Protein AF-K1P5J4-F1 (afdb_monomer_lite)

Radius of gyration: 28.43 Å; chains: 1; bounding box: 78×28×88 Å

Sequence (222 aa):
MGGIEYAVILPTLWLYMKNDFSARPYFLGFVLSAFSFSALLFSPVIGRCADVFRRPKLLLILCTLWEIAGNAMYFMGISKWFLLGSRLVSGLGAGGEALILAEIGIILDMIALPFLVVCSISLFSKLTRKDSQGLSQGIRRSVVGVSCILAPLWAGSTIDKPYLMFGVMIGLLVMALTMLIISFSKLNTNKDGKDAHQITQATLSSVQHEYDQERQPLLSQN

InterPro domains:
  IPR011701 Major facilitator superfamily [PF07690] (4-96)
  IPR036259 MFS transporter superfamily [G3DSA:1.20.1250.20] (2-197)
  IPR036259 MFS transporter superfamily [SSF103473] (4-97)
  IPR051068 Major Facilitator Superfamily Domain-Containing Protein [PTHR23510] (7-101)

Structure (mmCIF, N/CA/C/O backbone):
data_AF-K1P5J4-F1
#
_entry.id   AF-K1P5J4-F1
#
loop_
_atom_site.group_PDB
_atom_site.id
_atom_site.type_symbol
_atom_site.label_atom_id
_atom_site.label_alt_id
_atom_site.label_comp_id
_atom_site.label_asym_id
_atom_site.label_entity_id
_atom_site.label_seq_id
_atom_site.pdbx_PDB_ins_code
_atom_site.Cartn_x
_atom_site.Cartn_y
_atom_site.Cartn_z
_atom_site.occupancy
_atom_site.B_iso_or_equiv
_atom_site.auth_seq_id
_atom_site.auth_comp_id
_atom_site.auth_asym_id
_atom_site.auth_atom_id
_atom_site.pdbx_PDB_model_num
ATOM 1 N N . MET A 1 1 ? 4.459 3.888 0.553 1.00 58.34 1 MET A N 1
ATOM 2 C CA . MET A 1 1 ? 4.093 4.366 -0.784 1.00 58.34 1 MET A CA 1
ATOM 3 C C . MET A 1 1 ? 2.981 5.356 -0.587 1.00 58.34 1 MET A C 1
ATOM 5 O O . MET A 1 1 ? 1.802 5.001 -0.645 1.00 58.34 1 MET A O 1
ATOM 9 N N . GLY A 1 2 ? 3.362 6.601 -0.326 1.00 65.50 2 GLY A N 1
ATOM 10 C CA . GLY A 1 2 ? 2.452 7.724 -0.477 1.00 65.50 2 GLY A CA 1
ATOM 11 C C . GLY A 1 2 ? 1.867 7.785 -1.895 1.00 65.50 2 GLY A C 1
ATOM 12 O O . GLY A 1 2 ? 2.436 7.260 -2.856 1.00 65.50 2 GLY A O 1
ATOM 13 N N . GLY A 1 3 ? 0.720 8.454 -2.048 1.00 68.56 3 GLY A N 1
ATOM 14 C CA . GLY A 1 3 ? 0.046 8.581 -3.349 1.00 68.56 3 GLY A CA 1
ATOM 15 C C . GLY A 1 3 ? 0.919 9.225 -4.436 1.00 68.56 3 GLY A C 1
ATOM 16 O O . GLY A 1 3 ? 0.798 8.875 -5.607 1.00 68.56 3 GLY A O 1
ATOM 17 N N . ILE A 1 4 ? 1.845 10.106 -4.040 1.00 74.12 4 ILE A N 1
ATOM 18 C CA . ILE A 1 4 ? 2.799 10.773 -4.939 1.00 74.12 4 ILE A CA 1
ATOM 19 C C . ILE A 1 4 ? 3.789 9.761 -5.527 1.00 74.12 4 ILE A C 1
ATOM 21 O O . ILE A 1 4 ? 3.993 9.724 -6.738 1.00 74.12 4 ILE A O 1
ATOM 25 N N . GLU A 1 5 ? 4.369 8.906 -4.685 1.00 78.00 5 GLU A N 1
ATOM 26 C CA . GLU A 1 5 ? 5.300 7.867 -5.124 1.00 78.00 5 GLU A CA 1
ATOM 27 C C . GLU A 1 5 ? 4.627 6.908 -6.102 1.00 78.00 5 GLU A C 1
ATOM 29 O O . GLU A 1 5 ? 5.166 6.627 -7.170 1.00 78.00 5 GLU A O 1
ATOM 34 N N . TYR A 1 6 ? 3.413 6.460 -5.775 1.00 79.50 6 TYR A N 1
ATOM 35 C CA . TYR A 1 6 ? 2.649 5.557 -6.629 1.00 79.50 6 TYR A CA 1
ATOM 36 C C . TYR A 1 6 ? 2.388 6.168 -8.012 1.00 79.50 6 TYR A C 1
ATOM 38 O O . TYR A 1 6 ? 2.609 5.505 -9.023 1.00 79.50 6 TYR A O 1
ATOM 46 N N . ALA A 1 7 ? 2.001 7.447 -8.065 1.00 80.56 7 ALA A N 1
ATOM 47 C CA . ALA A 1 7 ? 1.728 8.160 -9.312 1.00 80.56 7 ALA A CA 1
ATOM 48 C C . ALA A 1 7 ? 2.962 8.292 -10.222 1.00 80.56 7 ALA A C 1
ATOM 50 O O . ALA A 1 7 ? 2.824 8.251 -11.442 1.00 80.56 7 ALA A O 1
ATOM 51 N N . VAL A 1 8 ? 4.162 8.420 -9.649 1.00 84.50 8 VAL A N 1
ATOM 52 C CA . VAL A 1 8 ? 5.414 8.536 -10.416 1.00 84.50 8 VAL A CA 1
ATOM 53 C C . VAL A 1 8 ? 5.969 7.161 -10.798 1.00 84.50 8 VAL A C 1
ATOM 55 O O . VAL A 1 8 ? 6.454 6.953 -11.912 1.00 84.50 8 VAL A O 1
ATOM 58 N N . ILE A 1 9 ? 5.895 6.193 -9.888 1.00 86.44 9 ILE A N 1
ATOM 59 C CA . ILE A 1 9 ? 6.533 4.883 -10.042 1.00 86.44 9 ILE A CA 1
ATOM 60 C C . ILE A 1 9 ? 5.783 3.999 -11.026 1.00 86.44 9 ILE A C 1
ATOM 62 O O . ILE A 1 9 ? 6.423 3.319 -11.815 1.00 86.44 9 ILE A O 1
ATOM 66 N N . LEU A 1 10 ? 4.453 3.998 -11.021 1.00 84.44 10 LEU A N 1
ATOM 67 C CA . LEU A 1 10 ? 3.675 3.145 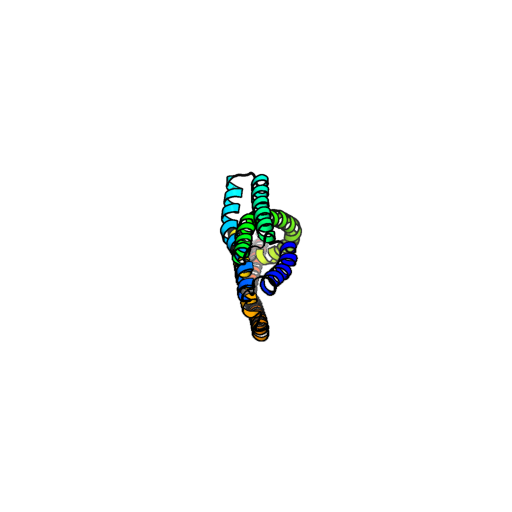-11.923 1.00 84.44 10 LEU A CA 1
ATOM 68 C C . LEU A 1 10 ? 3.981 3.367 -13.411 1.00 84.44 10 LEU A C 1
ATOM 70 O O . LEU A 1 10 ? 4.330 2.394 -14.085 1.00 84.44 10 LEU A O 1
ATOM 74 N N . PRO A 1 11 ? 3.893 4.604 -13.941 1.00 86.81 11 PRO A N 1
ATOM 75 C CA . PRO A 1 11 ? 4.183 4.844 -15.350 1.00 86.81 11 PRO A CA 1
ATOM 76 C C . PRO A 1 11 ? 5.663 4.611 -15.675 1.00 86.81 11 PRO A C 1
ATOM 78 O O . PRO A 1 11 ? 5.973 4.033 -16.716 1.00 86.81 11 PRO A O 1
ATOM 81 N N . THR A 1 12 ? 6.583 4.999 -14.784 1.00 87.12 12 THR A N 1
ATOM 82 C CA . THR A 1 12 ? 8.029 4.832 -15.018 1.00 87.12 12 THR A CA 1
ATOM 83 C C . THR A 1 12 ? 8.466 3.369 -14.961 1.00 87.12 12 THR A C 1
ATOM 85 O O . THR A 1 12 ? 9.243 2.930 -15.804 1.00 87.12 12 THR A O 1
ATOM 88 N N . LEU A 1 13 ? 7.923 2.579 -14.035 1.00 85.25 13 LEU A N 1
ATOM 89 C CA . LEU A 1 13 ? 8.210 1.152 -13.923 1.00 85.25 13 LEU A CA 1
ATOM 90 C C . LEU A 1 13 ? 7.680 0.385 -15.137 1.00 85.25 13 LEU A C 1
ATOM 92 O O . LEU A 1 13 ? 8.373 -0.483 -15.665 1.00 85.25 13 LEU A O 1
ATOM 96 N N . TRP A 1 14 ? 6.480 0.729 -15.612 1.00 84.31 14 TRP A N 1
ATOM 97 C CA . TRP A 1 14 ? 5.939 0.165 -16.846 1.00 84.31 14 TRP A CA 1
ATOM 98 C C . TRP A 1 14 ? 6.835 0.465 -18.056 1.00 84.31 14 TRP A C 1
ATOM 100 O O . TRP A 1 14 ? 7.109 -0.434 -18.852 1.00 84.31 14 TRP A O 1
ATOM 110 N N . LEU A 1 15 ? 7.344 1.699 -18.165 1.00 83.06 15 LEU A N 1
ATOM 111 C CA . LEU A 1 15 ? 8.275 2.102 -19.224 1.00 83.06 15 LEU A CA 1
ATOM 112 C C . LEU A 1 15 ? 9.587 1.307 -19.174 1.00 83.06 15 LEU A C 1
ATOM 114 O O . LEU A 1 15 ? 9.953 0.721 -20.191 1.00 83.06 15 LEU A O 1
ATOM 118 N N . TYR A 1 16 ? 10.234 1.199 -18.008 1.00 81.62 16 TYR A N 1
ATOM 119 C CA . TYR A 1 16 ? 11.453 0.390 -17.847 1.00 81.62 16 TYR A CA 1
ATOM 120 C C . TYR A 1 16 ? 11.230 -1.074 -18.239 1.00 81.62 16 TYR A C 1
ATOM 122 O O . TYR A 1 16 ? 12.051 -1.703 -18.908 1.00 81.62 16 TYR A O 1
ATOM 130 N N . MET A 1 17 ? 10.092 -1.645 -17.848 1.00 78.00 17 MET A N 1
ATOM 131 C CA . MET A 1 17 ? 9.783 -3.038 -18.158 1.00 78.00 17 MET A CA 1
ATOM 132 C C . MET A 1 17 ? 9.546 -3.285 -19.648 1.00 78.00 17 MET A C 1
ATOM 134 O O . MET A 1 17 ? 9.948 -4.339 -20.151 1.00 78.00 17 MET A O 1
ATOM 138 N N . LYS A 1 18 ? 8.902 -2.335 -20.335 1.00 77.44 18 LYS A N 1
ATOM 139 C CA . LYS A 1 18 ? 8.549 -2.450 -21.751 1.00 77.44 18 LYS A CA 1
ATOM 140 C C . LYS A 1 18 ? 9.718 -2.125 -22.680 1.00 77.44 18 LYS A C 1
ATOM 142 O O . LYS A 1 18 ? 9.885 -2.822 -23.675 1.00 77.44 18 LYS A O 1
ATOM 147 N N . ASN A 1 19 ? 10.507 -1.103 -22.357 1.00 74.50 19 ASN A N 1
ATOM 148 C CA . ASN A 1 19 ? 11.541 -0.578 -23.249 1.00 74.50 19 ASN A CA 1
ATOM 149 C C . ASN A 1 19 ? 12.917 -1.204 -22.995 1.00 74.50 19 ASN A C 1
ATOM 151 O O . ASN A 1 19 ? 13.595 -1.565 -23.950 1.00 74.50 19 ASN A O 1
ATOM 155 N N . ASP A 1 20 ? 13.310 -1.381 -21.730 1.00 67.75 20 ASP A N 1
ATOM 156 C CA . ASP A 1 20 ? 14.698 -1.727 -21.389 1.00 67.75 20 ASP A CA 1
ATOM 157 C C . ASP A 1 20 ? 14.890 -3.212 -21.053 1.00 67.75 20 ASP A C 1
ATOM 159 O O . ASP A 1 20 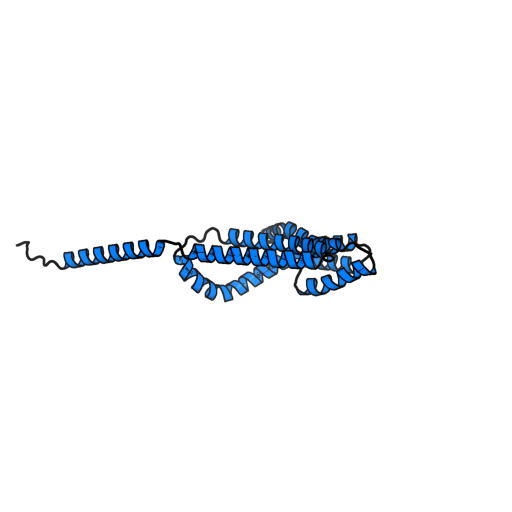? 15.941 -3.789 -21.326 1.00 67.75 20 ASP A O 1
ATOM 163 N N . PHE A 1 21 ? 13.874 -3.867 -20.478 1.00 72.25 21 PHE A N 1
ATOM 164 C CA . PHE A 1 21 ? 14.036 -5.215 -19.911 1.00 72.25 21 PHE A CA 1
ATOM 165 C C . PHE A 1 21 ? 13.205 -6.322 -20.569 1.00 72.25 21 PHE A C 1
ATOM 167 O O . PHE A 1 21 ? 13.367 -7.483 -20.178 1.00 72.25 21 PHE A O 1
ATOM 174 N N . SER A 1 22 ? 12.324 -6.000 -21.532 1.00 70.12 22 SER A N 1
ATOM 175 C CA . SER A 1 22 ? 11.389 -6.953 -22.173 1.00 70.12 22 SER A CA 1
ATOM 176 C C . SER A 1 22 ? 10.724 -7.898 -21.156 1.00 70.12 22 SER A C 1
ATOM 178 O O . SER A 1 22 ? 10.631 -9.115 -21.344 1.00 70.12 22 SER A O 1
ATOM 180 N N . ALA A 1 23 ? 10.357 -7.354 -19.995 1.00 72.00 23 ALA A N 1
ATOM 181 C CA . ALA A 1 23 ? 9.944 -8.153 -18.854 1.00 72.00 23 ALA A CA 1
ATOM 182 C C . ALA A 1 23 ? 8.474 -8.567 -18.986 1.00 72.00 23 ALA A C 1
ATOM 184 O O . ALA A 1 23 ? 7.627 -7.791 -19.422 1.00 72.00 23 ALA A O 1
ATOM 185 N N . ARG A 1 24 ? 8.161 -9.803 -18.573 1.00 78.31 24 ARG A N 1
ATOM 186 C CA . ARG A 1 24 ? 6.787 -10.318 -18.605 1.00 78.31 24 ARG A CA 1
ATOM 187 C C . ARG A 1 24 ? 5.883 -9.462 -17.693 1.00 78.31 24 ARG A C 1
ATOM 189 O O . ARG A 1 24 ? 6.304 -9.137 -16.582 1.00 78.31 24 ARG A O 1
ATOM 196 N N . PRO A 1 25 ? 4.655 -9.124 -18.111 1.00 77.69 25 PRO A N 1
ATOM 197 C CA . PRO A 1 25 ? 3.819 -8.112 -17.451 1.00 77.69 25 PRO A CA 1
ATOM 198 C C . PRO A 1 25 ? 3.437 -8.445 -16.003 1.00 77.69 25 PRO A C 1
ATOM 200 O O . PRO A 1 25 ? 3.367 -7.544 -15.169 1.00 77.69 25 PRO A O 1
ATOM 203 N N . TYR A 1 26 ? 3.344 -9.729 -15.639 1.00 81.94 26 TYR A N 1
ATOM 204 C CA . TYR A 1 26 ? 3.143 -10.141 -14.243 1.00 81.94 26 TYR A CA 1
ATOM 205 C C . TYR A 1 26 ? 4.260 -9.661 -13.296 1.00 81.94 26 TYR A C 1
ATOM 207 O O . TYR A 1 26 ? 4.045 -9.530 -12.090 1.00 81.94 26 TYR A O 1
ATOM 215 N N . PHE A 1 27 ? 5.463 -9.388 -13.816 1.00 85.88 27 PHE A N 1
ATOM 216 C CA . PHE A 1 27 ? 6.591 -8.924 -13.013 1.00 85.88 27 PHE A CA 1
ATOM 217 C C . PHE A 1 27 ? 6.360 -7.502 -12.478 1.00 85.88 27 PHE A C 1
ATOM 219 O O . PHE A 1 27 ? 6.889 -7.165 -11.425 1.00 85.88 27 PHE A O 1
ATOM 226 N N . LEU A 1 28 ? 5.494 -6.701 -13.114 1.00 86.69 28 LEU A N 1
ATOM 227 C CA . LEU A 1 28 ? 5.107 -5.383 -12.609 1.00 86.69 28 LEU A CA 1
ATOM 228 C C . LEU A 1 28 ? 4.343 -5.534 -11.297 1.00 86.69 28 LEU A C 1
ATOM 230 O O . LEU A 1 28 ? 4.676 -4.898 -10.298 1.00 86.69 28 LEU A O 1
ATOM 234 N N . GLY A 1 29 ? 3.355 -6.431 -11.294 1.00 86.50 29 GLY A N 1
ATOM 235 C CA . GLY A 1 29 ? 2.583 -6.753 -10.100 1.00 86.50 29 GLY A CA 1
ATOM 236 C C . GLY A 1 29 ? 3.472 -7.286 -8.984 1.00 86.50 29 GLY A C 1
ATOM 237 O O . GLY A 1 29 ? 3.318 -6.894 -7.830 1.00 86.50 29 GLY A O 1
ATOM 238 N N . PHE A 1 30 ? 4.463 -8.106 -9.334 1.00 88.38 30 PHE A N 1
ATOM 239 C CA . PHE A 1 30 ? 5.447 -8.626 -8.389 1.00 88.38 30 PHE A CA 1
ATOM 240 C C . PHE A 1 30 ? 6.305 -7.519 -7.751 1.00 88.38 30 PHE A C 1
ATOM 242 O O . PHE A 1 30 ? 6.447 -7.482 -6.530 1.00 88.38 30 PHE A O 1
ATOM 249 N N . VAL A 1 31 ? 6.817 -6.575 -8.547 1.00 89.00 31 VAL A N 1
ATOM 250 C CA . VAL A 1 31 ? 7.630 -5.445 -8.065 1.00 89.00 31 VAL A CA 1
ATOM 251 C C . VAL A 1 31 ? 6.816 -4.499 -7.176 1.00 89.00 31 VAL A C 1
ATOM 253 O O . VAL A 1 31 ? 7.294 -4.096 -6.116 1.00 89.00 31 VAL A O 1
ATOM 256 N N . LEU A 1 32 ? 5.573 -4.183 -7.550 1.00 88.81 32 LEU A N 1
ATOM 257 C CA . LEU A 1 32 ? 4.689 -3.351 -6.725 1.00 88.81 32 LEU A CA 1
ATOM 258 C C . LEU A 1 32 ? 4.316 -4.041 -5.403 1.00 88.81 32 LEU A C 1
ATOM 260 O O . LEU A 1 32 ? 4.334 -3.408 -4.349 1.00 88.81 32 LEU A O 1
ATOM 264 N N . SER A 1 33 ? 4.041 -5.347 -5.446 1.00 90.38 33 SER A N 1
ATOM 265 C CA . SER A 1 33 ? 3.694 -6.132 -4.254 1.00 90.38 33 SER A CA 1
ATOM 266 C C . SER A 1 33 ? 4.872 -6.280 -3.292 1.00 90.38 33 SER A C 1
ATOM 268 O O . SER A 1 33 ? 4.665 -6.340 -2.082 1.00 90.38 33 SER A O 1
ATOM 270 N N . ALA A 1 34 ? 6.108 -6.304 -3.804 1.00 90.62 34 ALA A N 1
ATOM 271 C CA . ALA A 1 34 ? 7.318 -6.418 -2.993 1.00 90.62 34 ALA A CA 1
ATOM 272 C C . ALA A 1 34 ? 7.461 -5.270 -1.983 1.00 90.62 34 ALA A C 1
ATOM 274 O O . ALA A 1 34 ? 7.834 -5.520 -0.839 1.00 90.62 34 ALA A O 1
ATOM 275 N N . PHE A 1 35 ? 7.096 -4.040 -2.370 1.00 88.56 35 PHE A N 1
ATOM 276 C CA . PHE A 1 35 ? 7.071 -2.901 -1.449 1.00 88.56 35 PHE A CA 1
ATOM 277 C C . PHE A 1 35 ? 6.091 -3.135 -0.290 1.00 88.56 35 PHE A C 1
ATOM 279 O O . PHE A 1 35 ? 6.437 -2.962 0.875 1.00 88.56 35 PHE A O 1
ATOM 286 N N . SER A 1 36 ? 4.855 -3.537 -0.599 1.00 87.12 36 SER A N 1
ATOM 287 C CA . SER A 1 36 ? 3.827 -3.765 0.421 1.00 87.12 36 SER A CA 1
ATOM 288 C C . SER A 1 36 ? 4.145 -4.971 1.298 1.00 87.12 36 SER A C 1
ATOM 290 O O . SER A 1 36 ? 3.835 -4.963 2.485 1.00 87.12 36 SER A O 1
ATOM 292 N N . PHE A 1 37 ? 4.794 -5.989 0.734 1.00 89.62 37 PHE A N 1
ATOM 293 C CA . PHE A 1 37 ? 5.247 -7.166 1.461 1.00 89.62 37 PHE A CA 1
ATOM 294 C C . PHE A 1 37 ? 6.319 -6.821 2.498 1.00 89.62 37 PHE A C 1
ATOM 296 O O . PHE A 1 37 ? 6.168 -7.183 3.666 1.00 89.62 37 PHE A O 1
ATOM 303 N N . SER A 1 38 ? 7.368 -6.082 2.115 1.00 89.25 38 SER A N 1
ATOM 304 C CA . SER A 1 38 ? 8.373 -5.632 3.083 1.00 89.25 38 SER A CA 1
ATOM 305 C C . SER A 1 38 ? 7.759 -4.663 4.096 1.00 89.25 38 SER A C 1
ATOM 307 O O . SER A 1 38 ? 7.933 -4.862 5.296 1.00 89.25 38 SER A O 1
ATOM 309 N N . ALA A 1 39 ? 6.934 -3.708 3.661 1.00 84.94 39 ALA A N 1
ATOM 310 C CA . ALA A 1 39 ? 6.235 -2.805 4.572 1.00 84.94 39 ALA A CA 1
ATOM 311 C C . ALA A 1 39 ? 5.383 -3.561 5.605 1.00 84.94 39 ALA A C 1
ATOM 313 O O . ALA A 1 39 ? 5.433 -3.239 6.790 1.00 84.94 39 ALA A O 1
ATOM 314 N N . LEU A 1 40 ? 4.640 -4.596 5.202 1.00 85.25 40 LEU A N 1
ATOM 315 C CA . LEU A 1 40 ? 3.815 -5.397 6.108 1.00 85.25 40 LEU A CA 1
ATOM 316 C C . LEU A 1 40 ? 4.653 -6.132 7.163 1.00 85.25 40 LEU A C 1
ATOM 318 O O . LEU A 1 40 ? 4.267 -6.159 8.331 1.00 85.25 40 LEU A O 1
ATOM 322 N N . LEU A 1 41 ? 5.789 -6.711 6.767 1.00 86.31 41 LEU A N 1
ATOM 323 C CA . LEU A 1 41 ? 6.672 -7.442 7.679 1.00 86.31 41 LEU A CA 1
ATOM 324 C C . LEU A 1 41 ? 7.429 -6.519 8.637 1.00 86.31 41 LEU A C 1
ATOM 326 O O . LEU A 1 41 ? 7.583 -6.848 9.813 1.00 86.31 41 LEU A O 1
ATOM 330 N N . PHE A 1 42 ? 7.891 -5.366 8.153 1.00 83.75 42 PHE A N 1
ATOM 331 C CA . PHE A 1 42 ? 8.745 -4.466 8.927 1.00 83.75 42 PHE A CA 1
ATOM 332 C C . PHE A 1 42 ? 7.967 -3.415 9.726 1.00 83.75 42 PHE A C 1
ATOM 334 O O . PHE A 1 42 ? 8.481 -2.931 10.734 1.00 83.75 42 PHE A O 1
ATOM 341 N N . SER A 1 43 ? 6.709 -3.122 9.378 1.00 80.25 43 SER A N 1
ATOM 342 C CA . SER A 1 43 ? 5.876 -2.167 10.131 1.00 80.25 43 SER A CA 1
ATOM 343 C C . SER A 1 43 ? 5.707 -2.530 11.618 1.00 80.25 43 SER A C 1
ATOM 345 O O . SER A 1 43 ? 5.905 -1.649 12.455 1.00 80.25 43 SER A O 1
ATOM 347 N N . PRO A 1 44 ? 5.400 -3.787 12.011 1.00 80.12 44 PRO A N 1
ATOM 348 C CA . PRO A 1 44 ? 5.291 -4.154 13.427 1.00 80.12 44 PRO A CA 1
ATOM 349 C C . PRO A 1 44 ? 6.631 -4.078 14.164 1.00 80.12 44 PRO A C 1
ATOM 351 O O . PRO A 1 44 ? 6.670 -3.733 15.344 1.00 80.12 44 PRO A O 1
ATOM 354 N N . VAL A 1 45 ? 7.730 -4.400 13.474 1.00 82.69 45 VAL A N 1
ATOM 355 C CA . VAL A 1 45 ? 9.087 -4.358 14.038 1.00 82.69 45 VAL A CA 1
ATOM 356 C C . VAL A 1 45 ? 9.476 -2.914 14.341 1.00 82.69 45 VAL A C 1
ATOM 358 O O . VAL A 1 45 ? 9.874 -2.616 15.464 1.00 82.69 45 VAL A O 1
ATOM 361 N N . ILE A 1 46 ? 9.273 -2.008 13.382 1.00 80.44 46 ILE A N 1
ATOM 362 C CA . ILE A 1 46 ? 9.537 -0.574 13.547 1.00 80.44 46 ILE A CA 1
ATOM 363 C C . ILE A 1 46 ? 8.619 0.031 14.614 1.00 80.44 46 ILE A C 1
ATOM 365 O O . ILE A 1 46 ? 9.087 0.834 15.415 1.00 80.44 46 ILE A O 1
ATOM 369 N N . GLY A 1 47 ? 7.357 -0.405 14.693 1.00 74.62 47 GLY A N 1
ATOM 370 C CA . GLY A 1 47 ? 6.433 -0.011 15.760 1.00 74.62 47 GLY A CA 1
ATOM 371 C C . GLY A 1 4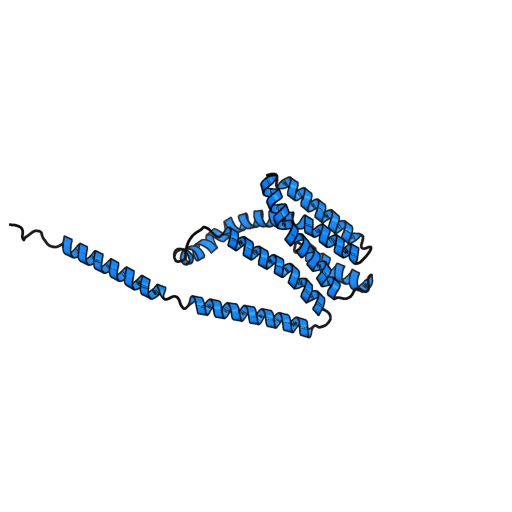7 ? 6.938 -0.396 17.154 1.00 74.62 47 GLY A C 1
ATOM 372 O O . GLY A 1 47 ? 7.045 0.460 18.026 1.00 74.62 47 GLY A O 1
ATOM 373 N N . ARG A 1 48 ? 7.362 -1.653 17.355 1.00 74.88 48 ARG A N 1
ATOM 374 C CA . ARG A 1 48 ? 7.965 -2.070 18.636 1.00 74.88 48 ARG A CA 1
ATOM 375 C C . ARG A 1 48 ? 9.262 -1.325 18.936 1.00 74.88 48 ARG A C 1
ATOM 377 O O . ARG A 1 48 ? 9.506 -0.962 20.082 1.00 74.88 48 ARG A O 1
ATOM 384 N N . CYS A 1 49 ? 10.097 -1.086 17.925 1.00 75.75 49 CYS A N 1
ATOM 385 C CA . CYS A 1 49 ? 11.286 -0.258 18.092 1.00 75.75 49 CYS A CA 1
ATOM 386 C C . CYS A 1 49 ? 10.906 1.170 18.520 1.00 75.75 49 CYS A C 1
ATOM 388 O O . CYS A 1 49 ? 11.546 1.714 19.416 1.00 75.75 49 CYS A O 1
ATOM 390 N N . ALA A 1 50 ? 9.846 1.763 17.966 1.00 73.06 50 ALA A N 1
ATOM 391 C CA . ALA A 1 50 ? 9.360 3.082 18.374 1.00 73.06 50 ALA A CA 1
ATOM 392 C C . ALA A 1 50 ? 8.974 3.145 19.853 1.00 73.06 50 ALA A C 1
ATOM 394 O O . ALA A 1 50 ? 9.408 4.068 20.552 1.00 73.06 50 ALA A O 1
ATOM 395 N N . ASP A 1 51 ? 8.273 2.126 20.342 1.00 75.06 51 ASP A N 1
ATOM 396 C CA . ASP A 1 51 ? 7.863 2.041 21.744 1.00 75.06 51 ASP A CA 1
ATOM 397 C C . ASP A 1 51 ? 9.058 1.864 22.696 1.00 75.06 51 ASP A C 1
ATOM 399 O O . ASP A 1 51 ? 9.100 2.472 23.769 1.00 75.06 51 ASP A O 1
ATOM 403 N N . VAL A 1 52 ? 10.065 1.077 22.295 1.00 77.69 52 VAL A N 1
ATOM 404 C CA . VAL A 1 52 ? 11.267 0.808 23.106 1.00 77.69 52 VAL A CA 1
ATOM 405 C C . VAL A 1 52 ? 12.219 2.004 23.130 1.00 77.69 52 VAL A C 1
ATOM 407 O O . VAL A 1 52 ? 12.712 2.382 24.192 1.00 77.69 52 VAL A O 1
ATOM 410 N N . PHE A 1 53 ? 12.487 2.625 21.978 1.00 75.31 53 PHE A N 1
ATOM 411 C CA . PHE A 1 53 ? 13.481 3.696 21.881 1.00 75.31 53 PHE A CA 1
ATOM 412 C C . PHE A 1 53 ? 12.970 5.048 22.400 1.00 75.31 53 PHE A C 1
ATOM 414 O O . PHE A 1 53 ? 13.793 5.929 22.653 1.00 75.31 53 PHE A O 1
ATOM 421 N N . ARG A 1 54 ? 11.646 5.250 22.550 1.00 71.12 54 ARG A N 1
ATOM 422 C CA . ARG A 1 54 ? 11.003 6.508 23.013 1.00 71.12 54 ARG A CA 1
ATOM 423 C C . ARG A 1 54 ? 11.511 7.790 22.317 1.00 71.12 54 ARG A C 1
ATOM 425 O O . ARG A 1 54 ? 11.347 8.896 22.827 1.00 71.12 54 ARG A O 1
ATOM 432 N N . ARG A 1 55 ? 12.133 7.666 21.139 1.00 77.00 55 ARG A N 1
ATOM 433 C CA . ARG A 1 55 ? 12.675 8.765 20.322 1.00 77.00 55 ARG A CA 1
ATOM 434 C C . ARG A 1 55 ? 12.132 8.664 18.892 1.00 77.00 55 ARG A C 1
ATOM 436 O O . ARG A 1 55 ? 12.891 8.340 17.976 1.00 77.00 55 ARG A O 1
ATOM 443 N N . PRO A 1 56 ? 10.836 8.961 18.674 1.00 74.94 56 PRO A N 1
ATOM 444 C CA . PRO A 1 56 ? 10.177 8.762 17.380 1.00 74.94 56 PRO A CA 1
ATOM 445 C C . PRO A 1 56 ? 10.844 9.561 16.253 1.00 74.94 56 PRO A C 1
ATOM 447 O O . PRO A 1 56 ? 10.968 9.068 15.138 1.00 74.94 56 PRO A O 1
ATOM 450 N N . LYS A 1 57 ? 11.381 10.752 16.555 1.00 78.56 57 LYS A N 1
ATOM 451 C CA . LYS A 1 57 ? 12.080 11.607 15.580 1.00 78.56 57 LYS A CA 1
ATOM 452 C C . LYS A 1 57 ? 13.293 10.926 14.934 1.00 78.56 57 LYS A C 1
ATOM 454 O O . LYS A 1 57 ? 13.476 11.038 13.729 1.00 78.56 57 LYS A O 1
ATOM 459 N N . LEU A 1 58 ? 14.114 10.221 15.717 1.00 80.81 58 LEU A N 1
ATOM 460 C CA . LEU A 1 58 ? 15.304 9.542 15.191 1.00 80.81 58 LEU A CA 1
ATOM 461 C C . LEU A 1 58 ? 14.907 8.348 14.315 1.00 80.81 58 LEU A C 1
ATOM 463 O O . LEU A 1 58 ? 15.482 8.144 13.252 1.00 80.81 58 LEU A O 1
ATOM 467 N N . LEU A 1 59 ? 13.893 7.592 14.738 1.00 81.69 59 LEU A N 1
ATOM 468 C CA . LEU A 1 59 ? 13.382 6.461 13.967 1.00 81.69 59 LEU A CA 1
ATOM 469 C C . LEU A 1 59 ? 12.761 6.898 12.643 1.00 81.69 59 LEU A C 1
ATOM 471 O O . LEU A 1 59 ? 12.993 6.235 11.637 1.00 81.69 59 LEU A O 1
ATOM 475 N N . LEU A 1 60 ? 12.047 8.027 12.620 1.00 82.38 60 LEU A N 1
ATOM 476 C CA . LEU A 1 60 ? 11.546 8.620 11.380 1.00 82.38 60 LEU A CA 1
ATOM 477 C C . LEU A 1 60 ? 12.691 8.970 10.428 1.00 82.38 60 LEU A C 1
ATOM 479 O O . LEU A 1 60 ? 12.654 8.559 9.275 1.00 82.38 60 LEU A O 1
ATOM 483 N N . ILE A 1 61 ? 13.737 9.643 10.920 1.00 85.69 61 ILE A N 1
ATOM 484 C CA . ILE A 1 61 ? 14.913 9.982 10.104 1.00 85.69 61 ILE A CA 1
ATOM 485 C C . ILE A 1 61 ? 15.569 8.715 9.535 1.00 85.69 61 ILE A C 1
ATOM 487 O O . ILE A 1 61 ? 15.864 8.666 8.344 1.00 85.69 61 ILE A O 1
ATOM 491 N N . LEU A 1 62 ? 15.759 7.671 10.349 1.00 86.56 62 LEU A N 1
ATOM 492 C CA . LEU A 1 62 ? 16.338 6.401 9.893 1.00 86.56 62 LEU A CA 1
ATOM 493 C C . LEU A 1 62 ? 15.466 5.699 8.840 1.00 86.56 62 LEU A C 1
ATOM 495 O O . LEU A 1 62 ? 15.994 5.178 7.859 1.00 86.56 62 LEU A O 1
ATOM 499 N N . CYS A 1 63 ? 14.143 5.717 9.010 1.00 86.31 63 CYS A N 1
ATOM 500 C CA . CYS A 1 63 ? 13.202 5.152 8.044 1.00 86.31 63 CYS A CA 1
ATOM 501 C C . CYS A 1 63 ? 13.246 5.905 6.706 1.00 86.3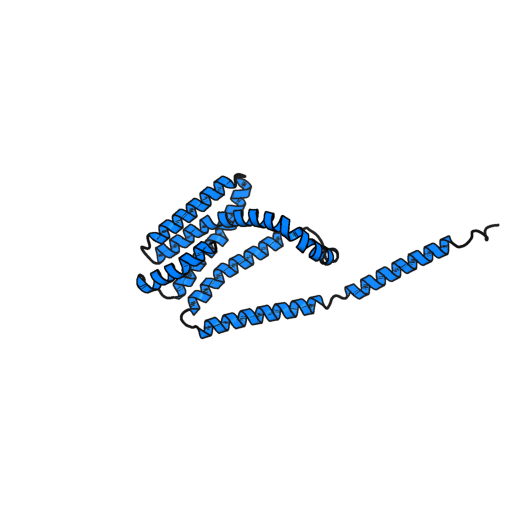1 63 CYS A C 1
ATOM 503 O O . CYS A 1 63 ? 13.373 5.283 5.653 1.00 86.31 63 CYS A O 1
ATOM 505 N N . THR A 1 64 ? 13.227 7.239 6.747 1.00 86.38 64 THR A N 1
ATOM 506 C CA . THR A 1 64 ? 13.315 8.081 5.547 1.00 86.38 64 THR A CA 1
ATOM 507 C C . THR A 1 64 ? 14.655 7.919 4.830 1.00 86.38 64 THR A C 1
ATOM 509 O O . THR A 1 64 ? 14.695 7.906 3.603 1.00 86.38 64 THR A O 1
ATOM 512 N N . LEU A 1 65 ? 15.764 7.733 5.554 1.00 89.25 65 LEU A N 1
ATOM 513 C CA . LEU A 1 65 ? 17.060 7.445 4.928 1.00 89.25 65 LEU A CA 1
ATOM 514 C C . LEU A 1 65 ? 17.027 6.151 4.113 1.00 89.25 65 LEU A C 1
ATOM 516 O O . LEU A 1 65 ? 17.576 6.090 3.014 1.00 89.25 65 LEU A O 1
ATOM 520 N N . TRP A 1 66 ? 16.363 5.128 4.640 1.00 89.25 66 TRP A N 1
ATOM 521 C CA . TRP A 1 66 ? 16.239 3.846 3.965 1.00 89.25 66 TRP A CA 1
ATOM 522 C C . TRP A 1 66 ? 15.352 3.935 2.710 1.00 89.25 66 TRP A C 1
ATOM 524 O O . TRP A 1 66 ? 15.630 3.306 1.688 1.00 89.25 66 TRP A O 1
ATOM 534 N N . GLU A 1 67 ? 14.330 4.784 2.749 1.00 87.81 67 GLU A N 1
ATOM 535 C CA . GLU A 1 67 ? 13.478 5.102 1.601 1.00 87.81 67 GLU A CA 1
ATOM 536 C C . GLU A 1 67 ? 14.227 5.879 0.509 1.00 87.81 67 GLU A C 1
ATOM 538 O O . GLU A 1 67 ? 14.150 5.524 -0.668 1.00 87.81 67 GLU A O 1
ATOM 543 N N . ILE A 1 68 ? 15.040 6.870 0.894 1.00 88.88 68 ILE A N 1
ATOM 544 C CA . ILE A 1 68 ? 15.928 7.596 -0.027 1.00 88.88 68 ILE A CA 1
ATOM 545 C C . ILE A 1 68 ? 16.927 6.633 -0.675 1.00 88.88 68 ILE A C 1
ATOM 547 O O . ILE A 1 68 ? 17.120 6.684 -1.888 1.00 88.88 68 ILE A O 1
ATOM 551 N N . ALA A 1 69 ? 17.533 5.731 0.103 1.00 90.94 69 ALA A N 1
ATOM 552 C CA . ALA A 1 69 ? 18.462 4.732 -0.419 1.00 90.94 69 ALA A CA 1
ATOM 553 C C . ALA A 1 69 ? 17.788 3.807 -1.446 1.00 90.94 69 ALA A C 1
ATOM 555 O O . ALA A 1 69 ? 18.346 3.562 -2.516 1.00 90.94 69 ALA A O 1
ATOM 556 N N . GLY A 1 70 ? 16.567 3.343 -1.165 1.00 89.06 70 GLY A N 1
ATOM 557 C CA . GLY A 1 70 ? 15.790 2.537 -2.104 1.00 89.06 70 GLY A CA 1
ATOM 558 C C . GLY A 1 70 ? 15.399 3.310 -3.368 1.00 89.06 70 GLY A C 1
ATOM 559 O O . GLY A 1 70 ? 15.583 2.807 -4.473 1.00 89.06 70 GLY A O 1
ATOM 560 N N . ASN A 1 71 ? 14.965 4.566 -3.250 1.00 88.88 71 ASN A N 1
ATOM 561 C CA . ASN A 1 71 ? 14.634 5.398 -4.413 1.00 88.88 71 ASN A CA 1
ATOM 562 C C . ASN A 1 71 ? 15.878 5.764 -5.253 1.00 88.88 71 ASN A C 1
ATOM 564 O O . ASN A 1 71 ? 15.799 5.793 -6.482 1.00 88.88 71 ASN A O 1
ATOM 568 N N . ALA A 1 72 ? 17.048 5.951 -4.634 1.00 89.31 72 ALA A N 1
ATOM 569 C CA . ALA A 1 72 ? 18.318 6.119 -5.348 1.00 89.31 72 ALA A CA 1
ATOM 570 C C . ALA A 1 72 ? 18.719 4.839 -6.102 1.00 89.31 72 ALA A C 1
ATOM 572 O O . ALA A 1 72 ? 19.110 4.882 -7.269 1.00 89.31 72 ALA A O 1
ATOM 573 N N . MET A 1 73 ? 18.548 3.683 -5.458 1.00 89.50 73 MET A N 1
ATOM 574 C CA . MET A 1 73 ? 18.768 2.369 -6.059 1.00 89.50 73 MET A CA 1
ATOM 575 C C . MET A 1 73 ? 17.806 2.113 -7.234 1.00 89.50 73 MET A C 1
ATOM 577 O O . MET A 1 73 ? 18.204 1.555 -8.254 1.00 89.50 73 MET A O 1
ATOM 581 N N . TYR A 1 74 ? 16.556 2.576 -7.144 1.00 87.50 74 TYR A N 1
ATOM 582 C CA . TYR A 1 74 ? 15.599 2.524 -8.252 1.00 87.50 74 TYR A CA 1
ATOM 583 C C . TYR A 1 74 ? 16.082 3.323 -9.469 1.00 87.50 74 TYR A C 1
ATOM 585 O O . TYR A 1 74 ? 16.005 2.823 -10.589 1.00 87.50 74 TYR A O 1
ATOM 593 N N . PHE A 1 75 ? 16.620 4.529 -9.253 1.00 84.94 75 PHE A N 1
ATOM 594 C CA . PHE A 1 75 ? 17.080 5.407 -10.333 1.00 84.94 75 PHE A CA 1
ATOM 595 C C . PHE A 1 75 ? 18.268 4.834 -11.116 1.00 84.94 75 PHE A C 1
ATOM 597 O O . PHE A 1 75 ? 18.364 5.039 -12.320 1.00 84.94 75 PHE A O 1
ATOM 604 N N . MET A 1 76 ? 19.151 4.078 -10.456 1.00 82.56 76 MET A N 1
ATOM 605 C CA . MET A 1 76 ? 20.280 3.427 -11.130 1.00 82.56 76 MET A CA 1
ATOM 606 C C . MET A 1 76 ? 19.841 2.375 -12.160 1.00 82.56 76 MET A C 1
ATOM 608 O O . MET A 1 76 ? 20.590 2.109 -13.093 1.00 82.56 76 MET A O 1
ATOM 612 N N . GLY A 1 77 ? 18.654 1.772 -12.006 1.00 70.56 77 GLY A N 1
ATOM 613 C CA . GLY A 1 77 ? 17.961 1.062 -13.087 1.00 70.56 77 GLY A CA 1
ATOM 614 C C . GLY A 1 77 ? 18.734 -0.058 -13.799 1.00 70.56 77 GLY A C 1
ATOM 615 O O . GLY A 1 77 ? 18.416 -0.355 -14.937 1.00 70.56 77 GLY A O 1
ATOM 616 N N . ILE A 1 78 ? 19.735 -0.689 -13.171 1.00 76.88 78 ILE A N 1
ATOM 617 C CA . ILE A 1 78 ? 20.691 -1.586 -13.860 1.00 76.88 78 ILE A CA 1
ATOM 618 C C . ILE A 1 78 ? 20.044 -2.907 -14.321 1.00 76.88 78 ILE A C 1
ATOM 620 O O . ILE A 1 78 ? 20.420 -3.485 -15.338 1.00 76.88 78 ILE A O 1
ATOM 624 N N . SER A 1 79 ? 19.091 -3.439 -13.548 1.00 83.00 79 SER A N 1
ATOM 625 C CA . SER A 1 79 ? 18.469 -4.745 -13.803 1.00 83.00 79 SER A CA 1
ATOM 626 C C . SER A 1 79 ? 17.065 -4.828 -13.214 1.00 83.00 79 SER A C 1
ATOM 628 O O . SER A 1 79 ? 16.778 -4.236 -12.174 1.00 83.00 79 SER A O 1
ATOM 630 N N . LYS A 1 80 ? 16.202 -5.665 -13.803 1.00 82.38 80 LYS A N 1
ATOM 631 C CA . LYS A 1 80 ? 14.853 -5.957 -13.283 1.00 82.38 80 LYS A CA 1
ATOM 632 C C . LYS A 1 80 ? 14.842 -6.431 -11.821 1.00 82.38 80 LYS A C 1
ATOM 634 O O . LYS A 1 80 ? 13.940 -6.089 -11.063 1.00 82.38 80 LYS A O 1
ATOM 639 N N . TRP A 1 81 ? 15.863 -7.180 -11.398 1.00 84.75 81 TRP A N 1
ATOM 640 C CA . TRP A 1 81 ? 16.010 -7.631 -10.007 1.00 84.75 81 TRP A CA 1
ATOM 641 C C . TRP A 1 81 ? 16.515 -6.525 -9.083 1.00 84.75 81 TRP A C 1
ATOM 643 O O . TRP A 1 81 ? 16.201 -6.521 -7.898 1.00 84.75 81 TRP A O 1
ATOM 653 N N . PHE A 1 82 ? 17.251 -5.562 -9.633 1.00 87.12 82 PHE A N 1
ATOM 654 C CA . PHE A 1 82 ? 17.680 -4.371 -8.912 1.00 87.12 82 PHE A CA 1
ATOM 655 C C . PHE A 1 82 ? 16.494 -3.435 -8.656 1.00 87.12 82 PHE A C 1
ATOM 657 O O . PHE A 1 82 ? 16.336 -2.934 -7.547 1.00 87.12 82 PHE A O 1
ATOM 664 N N . LEU A 1 83 ? 15.581 -3.304 -9.628 1.00 87.44 83 LEU A N 1
ATOM 665 C CA . LEU A 1 83 ? 14.299 -2.619 -9.436 1.00 87.44 83 LEU A CA 1
ATOM 666 C C . LEU A 1 83 ? 13.465 -3.300 -8.346 1.00 87.44 83 LEU A C 1
ATOM 668 O O . LEU A 1 83 ? 12.954 -2.622 -7.461 1.00 87.44 83 LEU A O 1
ATOM 672 N N . LEU A 1 84 ? 13.378 -4.631 -8.341 1.00 89.50 84 LEU A N 1
ATOM 673 C CA . LEU A 1 84 ? 12.720 -5.367 -7.258 1.00 89.50 84 LEU A CA 1
ATOM 674 C C . LEU A 1 84 ? 13.394 -5.114 -5.897 1.00 89.50 84 LEU A C 1
ATOM 676 O O . LEU A 1 84 ? 12.714 -4.817 -4.916 1.00 89.50 84 LEU A O 1
ATOM 680 N N . GLY A 1 85 ? 14.726 -5.185 -5.847 1.00 88.81 85 GLY A N 1
ATOM 681 C CA . GLY A 1 85 ? 15.514 -4.919 -4.644 1.00 88.81 85 GLY A CA 1
ATOM 682 C C . GLY A 1 85 ? 15.278 -3.513 -4.099 1.00 88.81 85 GLY A C 1
ATOM 683 O O . GLY A 1 85 ? 15.065 -3.358 -2.902 1.00 88.81 85 GLY A O 1
ATOM 684 N N . SER A 1 86 ? 15.190 -2.512 -4.979 1.00 90.69 86 SER A N 1
ATOM 685 C CA . SER A 1 86 ? 14.887 -1.131 -4.595 1.00 90.69 86 SER A CA 1
ATOM 686 C C . SER A 1 86 ? 13.545 -1.012 -3.867 1.00 90.69 86 SER A C 1
ATOM 688 O O . SER A 1 86 ? 13.438 -0.259 -2.907 1.00 90.69 86 SER A O 1
ATOM 690 N N . ARG A 1 87 ? 12.538 -1.820 -4.242 1.00 90.94 87 ARG A N 1
ATOM 691 C CA . ARG A 1 87 ? 11.217 -1.837 -3.588 1.00 90.94 87 ARG A CA 1
ATOM 692 C C . ARG A 1 87 ? 11.242 -2.494 -2.225 1.00 90.94 87 ARG A C 1
ATOM 694 O O . ARG A 1 87 ? 10.585 -2.006 -1.310 1.00 90.94 87 ARG A O 1
ATOM 701 N N . LEU A 1 88 ? 11.997 -3.581 -2.091 1.00 91.06 88 LEU A N 1
A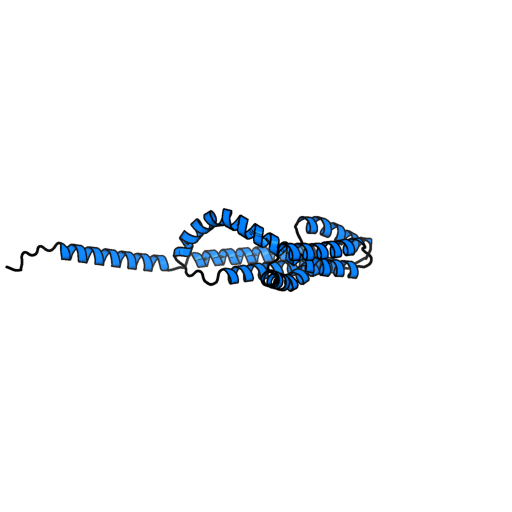TOM 702 C CA . LEU A 1 88 ? 12.191 -4.243 -0.805 1.00 91.06 88 LEU A CA 1
ATOM 703 C C . LEU A 1 88 ? 12.906 -3.310 0.169 1.00 91.06 88 LEU A C 1
ATOM 705 O O . LEU A 1 88 ? 12.448 -3.172 1.302 1.00 91.06 88 LEU A O 1
ATOM 709 N N . VAL A 1 89 ? 13.959 -2.635 -0.312 1.00 91.00 89 VAL A N 1
ATOM 710 C CA . VAL A 1 89 ? 14.683 -1.595 0.419 1.00 91.00 89 VAL A CA 1
ATOM 711 C C . VAL A 1 89 ? 13.711 -0.477 0.785 1.00 91.00 89 VAL A C 1
ATOM 713 O O . VAL A 1 89 ? 13.408 -0.363 1.960 1.00 91.00 89 VAL A O 1
ATOM 716 N N . SER A 1 90 ? 13.094 0.253 -0.146 1.00 88.56 90 SER A N 1
ATOM 717 C CA . SER A 1 90 ? 12.168 1.344 0.213 1.00 88.56 90 SER A CA 1
ATOM 718 C C . SER A 1 90 ? 11.044 0.913 1.169 1.00 88.56 90 SER A C 1
ATOM 720 O O . SER A 1 90 ? 10.691 1.659 2.077 1.00 88.56 90 SER A O 1
ATOM 722 N N . GLY A 1 91 ? 10.510 -0.307 1.038 1.00 85.31 91 GLY A N 1
ATOM 723 C CA . GLY A 1 91 ? 9.444 -0.796 1.917 1.00 85.31 91 GLY A CA 1
ATOM 724 C C . GLY A 1 91 ? 9.867 -1.092 3.364 1.00 85.31 91 GLY A C 1
ATOM 725 O O . GLY A 1 91 ? 9.016 -1.095 4.247 1.00 85.31 91 GLY A O 1
ATOM 726 N N . LEU A 1 92 ? 11.163 -1.249 3.657 1.00 86.56 92 LEU A N 1
ATOM 727 C CA . LEU A 1 92 ? 11.672 -1.227 5.038 1.00 86.56 92 LEU A CA 1
ATOM 728 C C . LEU A 1 92 ? 11.533 0.172 5.666 1.00 86.56 92 LEU A C 1
ATOM 730 O O . LEU A 1 92 ? 11.222 0.279 6.848 1.00 86.56 92 LEU A O 1
ATOM 734 N N . GLY A 1 93 ? 11.709 1.240 4.880 1.00 81.38 93 GLY A N 1
ATOM 735 C CA . GLY A 1 93 ? 11.511 2.629 5.321 1.00 81.38 93 GLY A CA 1
ATOM 736 C C . GLY A 1 93 ? 10.039 3.011 5.518 1.00 81.38 93 GLY A C 1
ATOM 737 O O . GLY A 1 93 ? 9.722 3.920 6.284 1.00 81.38 93 GLY A O 1
ATOM 738 N N . ALA A 1 94 ? 9.114 2.254 4.923 1.00 79.25 94 ALA A N 1
ATOM 739 C CA . ALA A 1 94 ? 7.674 2.518 4.976 1.00 79.25 94 ALA A CA 1
ATOM 740 C C . ALA A 1 94 ? 7.070 2.488 6.394 1.00 79.25 94 ALA A C 1
ATOM 742 O O . ALA A 1 94 ? 5.992 3.038 6.628 1.00 79.25 94 ALA A O 1
ATOM 743 N N . GLY A 1 95 ? 7.753 1.871 7.367 1.00 70.50 95 GLY A N 1
ATOM 744 C CA . GLY A 1 95 ? 7.333 1.919 8.771 1.00 70.50 95 GLY A CA 1
ATOM 745 C C . GLY A 1 95 ? 7.290 3.345 9.338 1.00 70.50 95 GLY A C 1
ATOM 746 O O . GLY A 1 95 ? 6.470 3.627 10.211 1.00 70.50 95 GLY A O 1
ATOM 747 N N . GLY A 1 96 ? 8.106 4.262 8.802 1.00 72.62 96 GLY A N 1
ATOM 748 C CA . GLY A 1 96 ? 8.077 5.681 9.163 1.00 72.62 96 GLY A CA 1
ATOM 749 C C . GLY A 1 96 ? 6.791 6.383 8.715 1.00 72.62 96 GLY A C 1
ATOM 750 O O . GLY A 1 96 ? 6.172 7.092 9.508 1.00 72.62 96 GLY A O 1
ATOM 751 N N . GLU A 1 97 ? 6.323 6.119 7.489 1.00 67.19 97 GLU A N 1
ATOM 752 C CA . GLU A 1 97 ? 5.044 6.646 6.985 1.00 67.19 97 GLU A CA 1
ATOM 753 C C . GLU A 1 97 ? 3.865 6.171 7.846 1.00 67.19 97 GLU A C 1
ATOM 755 O O . GLU A 1 97 ? 2.939 6.931 8.131 1.00 67.19 97 GLU A O 1
ATOM 760 N N . ALA A 1 98 ? 3.902 4.913 8.300 1.00 66.25 98 ALA A N 1
ATOM 761 C CA . ALA A 1 98 ? 2.859 4.350 9.147 1.00 66.25 98 ALA A CA 1
ATOM 762 C C . ALA A 1 98 ? 2.751 5.064 10.504 1.00 66.25 98 ALA A C 1
ATOM 764 O O . ALA A 1 98 ? 1.632 5.212 11.001 1.00 66.25 98 ALA A O 1
ATOM 765 N N . LEU A 1 99 ? 3.881 5.516 11.061 1.00 67.19 99 LEU A N 1
ATOM 766 C CA . LEU A 1 99 ? 3.953 6.269 12.314 1.00 67.19 99 LEU A CA 1
ATOM 767 C C . LEU A 1 99 ? 3.409 7.693 12.139 1.00 67.19 99 LEU A C 1
ATOM 769 O O . LEU A 1 99 ? 2.608 8.145 12.950 1.00 67.19 99 LEU A O 1
ATOM 773 N N . ILE A 1 100 ? 3.757 8.363 11.036 1.00 70.50 100 ILE A N 1
ATOM 774 C CA . ILE A 1 100 ? 3.223 9.693 10.697 1.00 70.50 100 ILE A CA 1
ATOM 775 C C . ILE A 1 100 ? 1.710 9.622 10.463 1.00 70.50 100 ILE A C 1
ATOM 777 O O . ILE A 1 100 ? 0.964 10.455 10.969 1.00 70.50 100 ILE A O 1
ATOM 781 N N . LEU A 1 101 ? 1.231 8.611 9.733 1.00 65.31 101 LEU A N 1
ATOM 782 C CA . LEU A 1 101 ? -0.199 8.416 9.496 1.00 65.31 101 LEU A CA 1
ATOM 783 C C . LEU A 1 101 ? -0.946 8.037 10.782 1.00 65.31 101 LEU A C 1
ATOM 785 O O . LEU A 1 101 ? -2.133 8.317 10.893 1.00 65.31 101 LEU A O 1
ATOM 789 N N . ALA A 1 102 ? -0.282 7.387 11.740 1.00 63.72 102 ALA A N 1
ATOM 790 C CA . ALA A 1 102 ? -0.857 7.149 13.059 1.00 63.72 102 ALA A CA 1
ATOM 791 C C . ALA A 1 102 ? -0.974 8.460 13.848 1.00 63.72 102 ALA A C 1
ATOM 793 O O . ALA A 1 102 ? -2.050 8.745 14.353 1.00 63.72 102 ALA A O 1
ATOM 794 N N . GLU A 1 103 ? 0.068 9.294 13.875 1.00 63.19 103 GLU A N 1
ATOM 795 C CA . GLU A 1 103 ? 0.044 10.617 14.519 1.00 63.19 103 GLU A CA 1
ATOM 796 C C . GLU A 1 103 ? -1.023 11.539 13.902 1.00 63.19 103 GLU A C 1
ATOM 798 O O . GLU A 1 103 ? -1.909 12.032 14.598 1.00 63.19 103 GLU A O 1
ATOM 803 N N . ILE A 1 104 ? -1.004 11.719 12.576 1.00 67.19 104 ILE A N 1
ATOM 804 C CA . ILE A 1 104 ? -1.995 12.534 11.854 1.00 67.19 104 ILE A CA 1
ATOM 805 C C . ILE A 1 104 ? -3.383 11.906 11.957 1.00 67.19 104 ILE A C 1
ATOM 807 O O . ILE A 1 104 ? -4.366 12.621 12.114 1.00 67.19 104 ILE A O 1
ATOM 811 N N . GLY A 1 105 ? -3.470 10.578 11.882 1.00 61.28 105 GLY A N 1
ATOM 812 C CA . GLY A 1 105 ? -4.714 9.833 12.025 1.00 61.28 105 GLY A CA 1
ATOM 813 C C . GLY A 1 105 ? -5.351 10.068 13.384 1.00 61.28 105 GLY A C 1
ATOM 814 O O . GLY A 1 105 ? -6.530 10.374 13.424 1.00 61.28 105 GLY A O 1
ATOM 815 N N . ILE A 1 106 ? -4.574 10.042 14.471 1.00 63.97 106 ILE A N 1
ATOM 816 C CA . ILE A 1 106 ? -5.051 10.364 15.822 1.00 63.97 106 ILE A CA 1
ATOM 817 C C . ILE A 1 106 ? -5.524 11.818 15.894 1.00 63.97 106 ILE A C 1
ATOM 819 O O . ILE A 1 106 ? -6.575 12.077 16.467 1.00 63.97 106 ILE A O 1
ATOM 823 N N . ILE A 1 107 ? -4.801 12.769 15.299 1.00 65.19 107 ILE A N 1
ATOM 824 C CA . ILE A 1 107 ? -5.192 14.190 15.301 1.00 65.19 107 ILE A CA 1
ATOM 825 C C . ILE A 1 107 ? -6.484 14.414 14.500 1.00 65.19 107 ILE A C 1
ATOM 827 O O . ILE A 1 107 ? -7.387 15.116 14.952 1.00 65.19 107 ILE A O 1
ATOM 831 N N . LEU A 1 108 ? -6.595 13.798 13.324 1.00 62.06 108 LEU A N 1
ATOM 832 C CA . LEU A 1 108 ? -7.771 13.884 12.463 1.00 62.06 108 LEU A CA 1
ATOM 833 C C . LEU A 1 108 ? -8.971 13.179 13.100 1.00 62.06 108 LEU A C 1
ATOM 835 O O . LEU A 1 108 ? -10.078 13.710 13.089 1.00 62.06 108 LEU A O 1
ATOM 839 N N . ASP A 1 109 ? -8.733 12.030 13.726 1.00 61.19 109 ASP A N 1
ATOM 840 C CA . ASP A 1 109 ? -9.705 11.301 14.525 1.00 61.19 109 ASP A CA 1
ATOM 841 C C . ASP A 1 109 ? -10.141 12.133 15.741 1.00 61.19 109 ASP A C 1
ATOM 843 O O . ASP A 1 109 ? -11.324 12.196 16.027 1.00 61.19 109 ASP A O 1
ATOM 847 N N . MET A 1 110 ? -9.263 12.867 16.424 1.00 62.09 110 MET A N 1
ATOM 848 C CA . MET A 1 110 ? -9.656 13.757 17.530 1.00 62.09 110 MET A CA 1
ATOM 849 C C . MET A 1 110 ? -10.602 14.890 17.090 1.00 62.09 110 MET A C 1
ATOM 851 O O . MET A 1 110 ? -11.399 15.354 17.902 1.00 62.09 110 MET A O 1
ATOM 855 N N . ILE A 1 111 ? -10.557 15.311 15.819 1.00 68.94 111 ILE A N 1
ATOM 856 C CA . ILE A 1 111 ? -11.430 16.357 15.254 1.00 68.94 111 ILE A CA 1
ATOM 857 C C . ILE A 1 111 ? -12.710 15.757 14.637 1.00 68.94 111 ILE A C 1
ATOM 859 O O . ILE A 1 111 ? -13.789 16.329 14.779 1.00 68.94 111 ILE A O 1
ATOM 863 N N . ALA A 1 112 ? -12.619 14.595 13.981 1.00 60.28 112 ALA A N 1
ATOM 864 C CA . ALA A 1 112 ? -13.726 13.950 13.266 1.00 60.28 112 ALA A CA 1
ATOM 865 C C . ALA A 1 112 ? -14.525 12.949 14.124 1.00 60.28 112 ALA A C 1
ATOM 867 O O . ALA A 1 112 ? -15.745 12.820 13.966 1.00 60.28 112 ALA A O 1
ATOM 868 N N . LEU A 1 113 ? -13.869 12.249 15.058 1.00 59.25 113 LEU A N 1
ATOM 869 C CA . LEU A 1 113 ? -14.512 11.291 15.958 1.00 59.25 113 LEU A CA 1
ATOM 870 C C . LEU A 1 113 ? -15.514 11.932 16.906 1.00 59.25 113 LEU A C 1
ATOM 872 O O . LEU A 1 113 ? -16.523 11.283 17.093 1.00 59.25 113 LEU A O 1
ATOM 876 N N . PRO A 1 114 ? -15.377 13.140 17.480 1.00 60.56 114 PRO A N 1
ATOM 877 C CA . PRO A 1 114 ? -16.441 13.690 18.322 1.00 60.56 114 PRO A CA 1
ATOM 878 C C . PRO A 1 114 ? -17.795 13.706 17.595 1.00 60.56 114 PRO A C 1
ATOM 880 O O . PRO A 1 114 ? -18.816 13.386 18.190 1.00 60.56 114 PRO A O 1
ATOM 883 N N . PHE A 1 115 ? -17.799 13.963 16.283 1.00 60.81 115 PHE A N 1
ATOM 884 C CA . PHE A 1 115 ? -19.012 13.986 15.464 1.00 60.81 115 PHE A CA 1
ATOM 885 C C . PHE A 1 115 ? -19.480 12.580 15.046 1.00 60.81 115 PHE A C 1
ATOM 887 O O . PHE A 1 115 ? -20.658 12.247 15.175 1.00 60.81 115 PHE A O 1
ATOM 894 N N . LEU A 1 116 ? -18.559 11.711 14.609 1.00 54.00 116 LEU A N 1
ATOM 895 C CA . LEU A 1 116 ? -18.883 10.327 14.225 1.00 54.00 116 LEU A CA 1
ATOM 896 C C . LEU A 1 116 ? -19.221 9.433 15.430 1.00 54.00 116 LEU A C 1
ATOM 898 O O . LEU A 1 116 ? -20.082 8.560 15.344 1.00 54.00 116 LEU A O 1
ATOM 902 N N . VAL A 1 117 ? -18.580 9.673 16.569 1.00 49.69 117 VAL A N 1
ATOM 903 C CA . VAL A 1 117 ? -18.759 8.975 17.843 1.00 49.69 117 VAL A CA 1
ATOM 904 C C . VAL A 1 117 ? -19.980 9.502 18.587 1.00 49.69 117 VAL A C 1
ATOM 906 O O . VAL A 1 117 ? -20.550 8.726 19.322 1.00 49.69 117 VAL A O 1
ATOM 909 N N . VAL A 1 118 ? -20.500 10.713 18.369 1.00 55.22 118 VAL A N 1
ATOM 910 C CA . VAL A 1 118 ? -21.825 11.098 18.915 1.00 55.22 118 VAL A CA 1
ATOM 911 C C . VAL A 1 118 ? -22.967 10.344 18.212 1.00 55.22 118 VAL A C 1
ATOM 913 O O . VAL A 1 118 ? -23.860 9.809 18.880 1.00 55.22 118 VAL A O 1
ATOM 916 N N . CYS A 1 119 ? -22.892 10.187 16.884 1.00 51.78 119 CYS A N 1
ATOM 917 C CA . CYS A 1 119 ? -23.810 9.327 16.123 1.00 51.78 119 CYS A CA 1
ATOM 918 C C . CYS A 1 119 ? -23.627 7.844 16.484 1.00 51.78 119 CYS A C 1
ATOM 920 O O . CYS A 1 119 ? -24.602 7.112 16.654 1.00 51.78 119 CYS A O 1
ATOM 922 N N . SER A 1 120 ? -22.376 7.405 16.660 1.00 45.53 120 SER A N 1
ATOM 923 C CA . SER A 1 120 ? -22.071 6.023 17.015 1.00 45.53 120 SER A CA 1
ATOM 924 C C . SER A 1 120 ? -22.318 5.710 18.495 1.00 45.53 120 SER A C 1
ATOM 926 O O . SER A 1 120 ? -22.758 4.610 18.749 1.00 45.53 120 SER A O 1
ATOM 928 N N . ILE A 1 121 ? -22.117 6.608 19.470 1.00 46.25 121 ILE A N 1
ATOM 929 C CA . ILE A 1 121 ? -22.410 6.423 20.915 1.00 46.25 121 ILE A CA 1
ATOM 930 C C . ILE A 1 121 ? -23.914 6.323 21.126 1.00 46.25 121 ILE A C 1
ATOM 932 O O . ILE A 1 121 ? -24.346 5.491 21.915 1.00 46.25 121 ILE A O 1
ATOM 936 N N . SER A 1 122 ? -24.721 7.081 20.381 1.00 49.62 122 SER A N 1
ATOM 937 C CA . SER A 1 122 ? -26.182 6.920 20.414 1.00 49.62 122 SER A CA 1
ATOM 938 C C . SER A 1 122 ? -26.618 5.515 19.966 1.00 49.62 122 SER A C 1
ATOM 940 O O . SER A 1 122 ? -27.624 4.996 20.445 1.00 49.62 122 SER A O 1
ATOM 942 N N . LEU A 1 123 ? -25.828 4.869 19.099 1.00 47.75 123 LEU A N 1
ATOM 943 C CA . LEU A 1 123 ? -26.055 3.502 18.618 1.00 47.75 123 LEU A CA 1
ATOM 944 C C . LEU A 1 123 ? -25.332 2.426 19.466 1.00 47.75 123 LEU A C 1
ATOM 946 O O . LEU A 1 123 ? -25.838 1.322 19.638 1.00 47.75 123 LEU A O 1
ATOM 950 N N . PHE A 1 124 ? -24.170 2.750 20.036 1.00 39.81 124 PHE A N 1
ATOM 951 C CA . PHE A 1 124 ? -23.236 1.854 20.735 1.00 39.81 124 PHE A CA 1
ATOM 952 C C . PHE A 1 124 ? -23.450 1.852 22.256 1.00 39.81 124 PHE A C 1
ATOM 954 O O . PHE A 1 124 ? -23.114 0.874 22.917 1.00 39.81 124 PHE A O 1
ATOM 961 N N . SER A 1 125 ? -24.117 2.873 22.814 1.00 38.19 125 SER A N 1
ATOM 962 C CA . SER A 1 125 ? -24.649 2.873 24.189 1.00 38.19 125 SER A CA 1
ATOM 963 C C . SER A 1 125 ? -25.634 1.723 24.433 1.00 38.19 125 SER A C 1
ATOM 965 O O . SER A 1 125 ? -25.943 1.430 25.585 1.00 38.19 125 SER A O 1
ATOM 967 N N . LYS A 1 126 ? -26.112 1.059 23.371 1.00 46.00 126 LYS A N 1
ATOM 968 C CA . LYS A 1 126 ? -26.922 -0.159 23.449 1.00 46.00 126 LYS A CA 1
ATOM 969 C C . LYS A 1 126 ? -26.135 -1.470 23.275 1.00 46.00 126 LYS A C 1
ATOM 971 O O . LYS A 1 126 ? -26.736 -2.514 23.480 1.00 46.00 126 LYS A O 1
ATOM 976 N N . LEU A 1 127 ? -24.840 -1.472 22.912 1.00 54.81 127 LEU A N 1
ATOM 977 C CA . LEU A 1 127 ? -24.183 -2.696 22.409 1.00 54.81 127 LEU A CA 1
ATOM 978 C C . LEU A 1 127 ? -22.713 -2.971 22.829 1.00 54.81 127 LEU A C 1
ATOM 980 O O . LEU A 1 127 ? -22.001 -3.650 22.095 1.00 54.81 127 LEU A O 1
ATOM 984 N N . THR A 1 128 ? -22.306 -2.660 24.070 1.00 37.25 128 THR A N 1
ATOM 985 C CA . THR A 1 128 ? -21.168 -3.326 24.791 1.00 37.25 128 THR A CA 1
ATOM 986 C C . THR A 1 128 ? -19.760 -2.656 24.744 1.00 37.25 128 THR A C 1
ATOM 988 O O . THR A 1 128 ? -19.511 -1.706 24.020 1.00 37.25 128 THR A O 1
ATOM 991 N N . ARG A 1 129 ? -18.870 -3.143 25.636 1.00 41.91 129 ARG A N 1
ATOM 992 C CA . ARG A 1 129 ? -17.674 -2.601 26.347 1.00 41.91 129 ARG A CA 1
ATOM 993 C C . ARG A 1 129 ? -16.421 -2.173 25.531 1.00 41.91 129 ARG A C 1
ATOM 995 O O . ARG A 1 129 ? -16.125 -2.709 24.472 1.00 41.91 129 ARG A O 1
ATOM 1002 N N . LYS A 1 130 ? -15.622 -1.274 26.136 1.00 46.81 130 LYS A N 1
ATOM 1003 C CA . LYS A 1 130 ? -14.433 -0.519 25.643 1.00 46.81 130 LYS A CA 1
ATOM 1004 C C . LYS A 1 130 ? -13.120 -1.311 25.395 1.00 46.81 130 LYS A C 1
ATOM 1006 O O . LYS A 1 130 ? -12.137 -0.711 24.969 1.00 46.81 130 LYS A O 1
ATOM 1011 N N . ASP A 1 131 ? -13.072 -2.625 25.634 1.00 49.03 131 ASP A N 1
ATOM 1012 C CA . ASP A 1 131 ? -11.803 -3.351 25.884 1.00 49.03 131 ASP A CA 1
ATOM 1013 C C . ASP A 1 131 ? -11.067 -3.910 24.642 1.00 49.03 131 ASP A C 1
ATOM 1015 O O . ASP A 1 131 ? -9.935 -4.372 24.759 1.00 49.03 131 ASP A O 1
ATOM 1019 N N . SER A 1 132 ? -11.654 -3.872 23.440 1.00 48.34 132 SER A N 1
ATOM 1020 C CA . SER A 1 132 ? -11.089 -4.519 22.231 1.00 48.34 132 SER A CA 1
ATOM 1021 C C . SER A 1 132 ? -10.802 -3.569 21.058 1.00 48.34 132 SER A C 1
ATOM 1023 O O . SER A 1 132 ? -10.473 -4.005 19.952 1.00 48.34 132 SER A O 1
ATOM 1025 N N . GLN A 1 133 ? -10.877 -2.255 21.284 1.00 51.81 133 GLN A N 1
ATOM 1026 C CA . GLN A 1 133 ? -10.806 -1.242 20.226 1.00 51.81 133 GLN A CA 1
ATOM 1027 C C . GLN A 1 133 ? -9.455 -1.234 19.481 1.00 51.81 133 GLN A C 1
ATOM 1029 O O . GLN A 1 133 ? -9.437 -1.118 18.256 1.00 51.81 133 GLN A O 1
ATOM 1034 N N . GLY A 1 134 ? -8.336 -1.453 20.181 1.00 49.78 134 GLY A N 1
ATOM 1035 C CA . GLY A 1 134 ? -7.005 -1.552 19.563 1.00 49.78 134 GLY A CA 1
ATOM 1036 C C . GLY A 1 134 ? -6.823 -2.797 18.684 1.00 49.78 134 GLY A C 1
ATOM 1037 O O . GLY A 1 134 ? -6.251 -2.710 17.598 1.00 49.78 134 GLY A O 1
ATOM 1038 N N . LEU A 1 135 ? -7.386 -3.940 19.092 1.00 58.41 135 LEU A N 1
ATOM 1039 C CA . LEU A 1 135 ? -7.351 -5.185 18.315 1.00 58.41 135 LEU A CA 1
ATOM 1040 C C . LEU A 1 135 ? -8.144 -5.043 17.009 1.00 58.41 135 LEU A C 1
ATOM 1042 O O . LEU A 1 135 ? -7.652 -5.407 15.943 1.00 58.41 135 LEU A O 1
ATOM 1046 N N . SER A 1 136 ? -9.333 -4.441 17.074 1.00 49.09 136 SER A N 1
ATOM 1047 C CA . SER A 1 136 ? -10.167 -4.164 15.898 1.00 49.09 136 SER A CA 1
ATOM 1048 C C . SER A 1 136 ? -9.490 -3.203 14.914 1.00 49.09 136 SER A C 1
ATOM 1050 O O . SER A 1 136 ? -9.591 -3.379 13.697 1.00 49.09 136 SER A O 1
ATOM 1052 N N . GLN A 1 137 ? -8.750 -2.205 15.411 1.00 51.41 137 GLN A N 1
ATOM 1053 C CA . GLN A 1 137 ? -7.947 -1.334 14.550 1.00 51.41 137 GLN A CA 1
ATOM 1054 C C . GLN A 1 137 ? -6.751 -2.064 13.922 1.00 51.41 137 GLN A C 1
ATOM 1056 O O . GLN A 1 137 ? -6.468 -1.851 12.740 1.00 51.41 137 GLN A O 1
ATOM 1061 N N . GLY A 1 138 ? -6.105 -2.961 14.671 1.00 57.44 138 GLY A N 1
ATOM 1062 C CA . GLY A 1 138 ? -5.042 -3.832 14.168 1.00 57.44 138 GLY A CA 1
ATOM 1063 C C . GLY A 1 138 ? -5.521 -4.742 13.036 1.00 57.44 138 GLY A C 1
ATOM 1064 O O . GLY A 1 138 ? -4.941 -4.718 11.953 1.00 57.44 138 GLY A O 1
ATOM 1065 N N . ILE A 1 139 ? -6.636 -5.457 13.237 1.00 66.12 139 ILE A N 1
ATOM 1066 C CA . ILE A 1 139 ? -7.244 -6.339 12.224 1.00 66.12 139 ILE A CA 1
ATOM 1067 C C . ILE A 1 139 ? -7.567 -5.555 10.949 1.00 66.12 139 ILE A C 1
ATOM 1069 O O . ILE A 1 139 ? -7.227 -5.993 9.850 1.00 66.12 139 ILE A O 1
ATOM 1073 N N . ARG A 1 140 ? -8.156 -4.359 11.080 1.00 60.66 140 ARG A N 1
ATOM 1074 C CA . ARG A 1 140 ? -8.443 -3.493 9.926 1.00 60.66 140 ARG A CA 1
ATOM 1075 C C . ARG A 1 140 ? -7.174 -3.169 9.137 1.00 60.66 140 ARG A C 1
ATOM 1077 O O . ARG A 1 140 ? -7.169 -3.260 7.912 1.00 60.66 140 ARG A O 1
ATOM 1084 N N . ARG A 1 141 ? -6.089 -2.813 9.827 1.00 64.12 141 ARG A N 1
ATOM 1085 C CA . ARG A 1 141 ? -4.817 -2.460 9.185 1.00 64.12 141 ARG A CA 1
ATOM 1086 C C . ARG A 1 141 ? -4.145 -3.669 8.530 1.00 64.12 141 ARG A C 1
ATOM 1088 O O . ARG A 1 141 ? -3.578 -3.522 7.450 1.00 64.12 141 ARG A O 1
ATOM 1095 N N . SER A 1 142 ? -4.286 -4.862 9.107 1.00 75.00 142 SER A N 1
ATOM 1096 C CA . SER A 1 142 ? -3.840 -6.117 8.488 1.00 75.00 142 SER A CA 1
ATOM 1097 C C . SER A 1 142 ? -4.600 -6.429 7.196 1.00 75.00 142 SER A C 1
ATOM 1099 O O . SER A 1 142 ? -3.972 -6.772 6.197 1.00 75.00 142 SER A O 1
ATOM 1101 N N . VAL A 1 143 ? -5.926 -6.247 7.174 1.00 75.44 143 VAL A N 1
ATOM 1102 C CA . VAL A 1 143 ? -6.749 -6.439 5.962 1.00 75.44 143 VAL A CA 1
ATOM 1103 C C . VAL A 1 143 ? -6.337 -5.471 4.849 1.00 75.44 143 VAL A C 1
ATOM 1105 O O . VAL A 1 143 ? -6.207 -5.877 3.691 1.00 75.44 143 VAL A O 1
ATOM 1108 N N . VAL A 1 144 ? -6.063 -4.208 5.189 1.00 72.00 144 VAL A N 1
ATOM 1109 C CA . VAL A 1 144 ? -5.542 -3.220 4.229 1.00 72.00 144 VAL A CA 1
ATOM 1110 C C . VAL A 1 144 ? -4.170 -3.642 3.696 1.00 72.00 144 VAL A C 1
ATOM 1112 O O . VAL A 1 144 ? -3.961 -3.633 2.486 1.00 72.00 144 VAL A O 1
ATOM 1115 N N . GLY A 1 145 ? -3.258 -4.088 4.566 1.00 76.31 145 GLY A N 1
ATOM 1116 C CA . GLY A 1 145 ? -1.930 -4.555 4.159 1.00 76.31 145 GLY A CA 1
ATOM 1117 C C . GLY A 1 145 ? -1.979 -5.737 3.186 1.00 76.31 145 GLY A C 1
ATOM 1118 O O . GLY A 1 145 ? -1.312 -5.713 2.154 1.00 76.31 145 GLY A O 1
ATOM 1119 N N . VAL A 1 146 ? -2.829 -6.731 3.460 1.00 83.88 146 VAL A N 1
ATOM 1120 C CA . VAL A 1 146 ? -3.055 -7.870 2.553 1.00 83.88 146 VAL A CA 1
ATOM 1121 C C . VAL A 1 146 ? -3.620 -7.398 1.213 1.00 83.88 146 VAL A C 1
ATOM 1123 O O . VAL A 1 146 ? -3.154 -7.832 0.161 1.00 83.88 146 VAL A O 1
ATOM 1126 N N . SER A 1 147 ? -4.568 -6.460 1.231 1.00 84.25 147 SER A N 1
ATOM 1127 C CA . SER A 1 147 ? -5.159 -5.897 0.011 1.00 84.25 147 SER A CA 1
ATOM 1128 C C . SER A 1 147 ? -4.116 -5.186 -0.856 1.00 84.25 147 SER A C 1
ATOM 1130 O O . SER A 1 147 ? -4.119 -5.352 -2.073 1.00 84.25 147 SER A O 1
ATOM 1132 N N . CYS A 1 148 ? -3.177 -4.459 -0.247 1.00 83.00 148 CYS A N 1
ATOM 1133 C CA . CYS A 1 148 ? -2.087 -3.787 -0.958 1.00 83.00 148 CYS A CA 1
ATOM 1134 C C . CYS A 1 148 ? -1.052 -4.748 -1.567 1.00 83.00 148 CYS A C 1
ATOM 1136 O O . CYS A 1 148 ? -0.350 -4.351 -2.490 1.00 83.00 148 CYS A O 1
ATOM 1138 N N . ILE A 1 149 ? -0.961 -5.995 -1.094 1.00 89.44 149 ILE A N 1
ATOM 1139 C CA . ILE A 1 149 ? -0.122 -7.038 -1.707 1.00 89.44 149 ILE A CA 1
ATOM 1140 C C . ILE A 1 149 ? -0.897 -7.752 -2.816 1.00 89.44 149 ILE A C 1
ATOM 1142 O O . ILE A 1 149 ? -0.388 -7.939 -3.917 1.00 89.44 149 ILE A O 1
ATOM 1146 N N . LEU A 1 150 ? -2.140 -8.152 -2.543 1.00 87.25 150 LEU A N 1
ATOM 1147 C CA . LEU A 1 150 ? -2.934 -8.918 -3.499 1.00 87.25 150 LEU A CA 1
ATOM 1148 C C . LEU A 1 150 ? -3.320 -8.073 -4.713 1.00 87.25 150 LEU A C 1
ATOM 1150 O O . LEU A 1 150 ? -3.244 -8.576 -5.832 1.00 87.25 150 LEU A O 1
ATOM 1154 N N . ALA A 1 151 ? -3.696 -6.804 -4.517 1.00 87.44 151 ALA A N 1
ATOM 1155 C CA . ALA A 1 151 ? -4.211 -5.955 -5.588 1.00 87.44 151 ALA A CA 1
ATOM 1156 C C . ALA A 1 151 ? -3.218 -5.755 -6.747 1.00 87.44 151 ALA A C 1
ATOM 1158 O O . ALA A 1 151 ? -3.590 -6.050 -7.883 1.00 87.44 151 ALA A O 1
ATOM 1159 N N . PRO A 1 152 ? -1.956 -5.347 -6.515 1.00 88.62 152 PRO A N 1
ATOM 1160 C CA . PRO A 1 152 ? -0.985 -5.227 -7.596 1.00 88.62 152 PRO A CA 1
ATOM 1161 C C . PRO A 1 152 ? -0.612 -6.581 -8.200 1.00 88.62 152 PRO A C 1
ATOM 1163 O O . PRO A 1 152 ? -0.355 -6.653 -9.400 1.00 88.62 152 PRO A O 1
ATOM 1166 N N . LEU A 1 153 ? -0.603 -7.654 -7.401 1.00 88.31 153 LEU A N 1
ATOM 1167 C CA . LEU A 1 153 ? -0.236 -8.988 -7.866 1.00 88.31 153 LEU A CA 1
ATOM 1168 C C . LEU A 1 153 ? -1.212 -9.512 -8.925 1.00 88.31 153 LEU A C 1
ATOM 1170 O O . LEU A 1 153 ? -0.781 -9.931 -10.001 1.00 88.31 153 LEU A O 1
ATOM 1174 N N . TRP A 1 154 ? -2.520 -9.469 -8.647 1.00 88.69 154 TRP A N 1
ATOM 1175 C CA . TRP A 1 154 ? -3.510 -9.915 -9.628 1.00 88.69 154 TRP A CA 1
ATOM 1176 C C . TRP A 1 154 ? -3.638 -8.912 -10.775 1.00 88.69 154 TRP A C 1
ATOM 1178 O O . TRP A 1 154 ? -3.619 -9.342 -11.925 1.00 88.69 154 TRP A O 1
ATOM 1188 N N . ALA A 1 155 ? -3.658 -7.602 -10.486 1.00 86.12 155 ALA A N 1
ATOM 1189 C CA . ALA A 1 155 ? -3.758 -6.568 -11.513 1.00 86.12 155 ALA A CA 1
ATOM 1190 C C . ALA A 1 155 ? -2.618 -6.688 -12.532 1.00 86.12 155 ALA A C 1
ATOM 1192 O O . ALA A 1 155 ? -2.880 -6.753 -13.729 1.00 86.12 155 ALA A O 1
ATOM 1193 N N . GLY A 1 156 ? -1.371 -6.822 -12.065 1.00 84.62 156 GLY A N 1
ATOM 1194 C CA . GLY A 1 156 ? -0.202 -7.004 -12.926 1.00 84.62 156 GLY A CA 1
ATOM 1195 C C . GLY A 1 156 ? -0.212 -8.320 -13.711 1.00 84.62 156 GLY A C 1
ATOM 1196 O O . GLY A 1 156 ? 0.241 -8.356 -14.851 1.00 84.62 156 GLY A O 1
ATOM 1197 N N . SER A 1 157 ? -0.759 -9.396 -13.137 1.00 86.06 157 SER A N 1
ATOM 1198 C CA . SER A 1 157 ? -0.892 -10.697 -13.813 1.00 86.06 157 SER A CA 1
ATOM 1199 C C . SER A 1 157 ? -1.936 -10.679 -14.938 1.00 86.06 157 SER A C 1
ATOM 1201 O O . SER A 1 157 ? -1.777 -11.357 -15.952 1.00 86.06 157 SER A O 1
ATOM 1203 N N . THR A 1 158 ? -2.996 -9.879 -14.793 1.00 87.81 158 THR A N 1
ATOM 1204 C CA . THR A 1 158 ? -4.105 -9.811 -15.758 1.00 87.81 158 THR A CA 1
ATOM 1205 C C . THR A 1 158 ? -3.997 -8.682 -16.783 1.00 87.81 158 THR A C 1
ATOM 1207 O O . THR A 1 158 ? -4.914 -8.532 -17.586 1.00 87.81 158 THR A O 1
ATOM 1210 N N . ILE A 1 159 ? -2.893 -7.925 -16.806 1.00 84.06 159 ILE A N 1
ATOM 1211 C CA . ILE A 1 159 ? -2.690 -6.784 -17.721 1.00 84.06 159 ILE A CA 1
ATOM 1212 C C . ILE A 1 159 ? -2.931 -7.147 -19.198 1.00 84.06 159 ILE A C 1
ATOM 1214 O O . ILE A 1 159 ? -3.543 -6.368 -19.923 1.00 84.06 159 ILE A O 1
ATOM 1218 N N . ASP A 1 160 ? -2.528 -8.343 -19.637 1.00 83.75 160 ASP A N 1
ATOM 1219 C CA . ASP A 1 160 ? -2.683 -8.769 -21.039 1.00 83.75 160 ASP A CA 1
ATOM 1220 C C . ASP A 1 160 ? -4.103 -9.244 -21.389 1.00 83.75 160 ASP A C 1
ATOM 1222 O O . ASP A 1 160 ? -4.429 -9.460 -22.556 1.00 83.75 160 ASP A O 1
ATOM 1226 N N . LYS A 1 161 ? -4.959 -9.460 -20.382 1.00 87.50 161 LYS A N 1
ATOM 1227 C CA . LYS A 1 161 ? -6.298 -10.049 -20.530 1.00 87.50 161 LYS A CA 1
ATOM 1228 C C . LYS A 1 161 ? -7.355 -9.085 -19.980 1.00 87.50 161 LYS A C 1
ATOM 1230 O O . LYS A 1 161 ? -7.908 -9.338 -18.906 1.00 87.50 161 LYS A O 1
ATOM 1235 N N . PRO A 1 162 ? -7.697 -8.011 -20.714 1.00 84.12 162 PRO A N 1
ATOM 1236 C CA . PRO A 1 162 ? -8.559 -6.943 -20.203 1.00 84.12 162 PRO A CA 1
ATOM 1237 C C . PRO A 1 162 ? -9.938 -7.450 -19.760 1.00 84.12 162 PRO A C 1
ATOM 1239 O O . PRO A 1 162 ? -10.420 -7.066 -18.698 1.00 84.12 162 PRO A O 1
ATOM 1242 N N . TYR A 1 163 ? -10.547 -8.380 -20.504 1.00 91.19 163 TYR A N 1
ATOM 1243 C CA . TYR A 1 163 ? -11.844 -8.971 -20.145 1.00 91.19 163 TYR A CA 1
ATOM 1244 C C . TYR A 1 163 ? -11.818 -9.724 -18.809 1.00 91.19 163 TYR A C 1
ATOM 1246 O O . TYR A 1 163 ? -12.769 -9.641 -18.034 1.00 91.19 163 TYR A O 1
ATOM 1254 N N . LEU A 1 164 ? -10.719 -10.426 -18.512 1.00 88.12 164 LEU A N 1
ATOM 1255 C CA . LEU A 1 164 ? -10.543 -11.114 -17.233 1.00 88.12 164 LEU A CA 1
ATOM 1256 C C . LEU A 1 164 ? -10.412 -10.098 -16.089 1.00 88.12 164 LEU A C 1
ATOM 1258 O O . LEU A 1 164 ? -10.996 -10.293 -15.028 1.00 88.12 164 LEU A O 1
ATOM 1262 N N . MET A 1 165 ? -9.702 -8.991 -16.326 1.00 87.62 165 MET A N 1
ATOM 1263 C CA . MET A 1 165 ? -9.525 -7.915 -15.351 1.00 87.62 165 MET A CA 1
ATOM 1264 C C . MET A 1 165 ? -10.864 -7.250 -14.989 1.00 87.62 165 MET A C 1
ATOM 1266 O O . MET A 1 165 ? -11.198 -7.138 -13.809 1.00 87.62 165 MET A O 1
ATOM 1270 N N . PHE A 1 166 ? -11.673 -6.894 -15.993 1.00 88.62 166 PHE A N 1
ATOM 1271 C CA . PHE A 1 166 ? -13.023 -6.363 -15.776 1.00 88.62 166 PHE A CA 1
ATOM 1272 C C . PHE A 1 166 ? -13.938 -7.375 -15.079 1.00 88.62 166 PHE A C 1
ATOM 1274 O O . PHE A 1 166 ? -14.671 -7.001 -14.165 1.00 88.62 166 PHE A O 1
ATOM 1281 N N . GLY A 1 167 ? -13.858 -8.658 -15.449 1.00 91.62 167 GLY A N 1
ATOM 1282 C CA . GLY A 1 167 ? -14.622 -9.723 -14.799 1.00 91.62 167 GLY A CA 1
ATOM 1283 C C . GLY A 1 167 ? -14.327 -9.835 -13.300 1.00 91.62 167 GLY A C 1
ATOM 1284 O O . GLY A 1 167 ? -15.256 -9.885 -12.494 1.00 91.62 167 GLY A O 1
ATOM 1285 N N . VAL A 1 168 ? -13.048 -9.795 -12.909 1.00 89.94 168 VAL A N 1
ATOM 1286 C CA . VAL A 1 168 ? -12.639 -9.817 -11.493 1.00 89.94 168 VAL A CA 1
ATOM 1287 C C . VAL A 1 168 ? -13.126 -8.567 -10.752 1.00 89.94 168 VAL A C 1
ATOM 1289 O O . VAL A 1 168 ? -13.649 -8.693 -9.646 1.00 89.94 168 VAL A O 1
ATOM 1292 N N . MET A 1 169 ? -13.028 -7.373 -11.352 1.00 89.19 169 MET A N 1
ATOM 1293 C CA . MET A 1 169 ? -13.526 -6.137 -10.725 1.00 89.19 169 MET A CA 1
ATOM 1294 C C . MET A 1 169 ? -15.036 -6.175 -10.483 1.00 89.19 169 MET A C 1
ATOM 1296 O O . MET A 1 169 ? -15.485 -5.864 -9.380 1.00 89.19 169 MET A O 1
ATOM 1300 N N . ILE A 1 170 ? -15.815 -6.590 -11.485 1.00 93.12 170 ILE A N 1
ATOM 1301 C CA . ILE A 1 170 ? -17.269 -6.733 -11.351 1.00 93.12 170 ILE A CA 1
ATOM 1302 C C . ILE A 1 170 ? -17.607 -7.787 -10.291 1.00 93.12 170 ILE A C 1
ATOM 1304 O O . ILE A 1 170 ? -18.467 -7.543 -9.450 1.00 93.12 170 ILE A O 1
ATOM 1308 N N . GLY A 1 171 ? -16.893 -8.917 -10.260 1.00 92.25 171 GLY A N 1
ATOM 1309 C CA . GLY A 1 171 ? -17.080 -9.955 -9.244 1.00 92.25 171 GLY A CA 1
ATOM 1310 C C . GLY A 1 171 ? -16.825 -9.462 -7.816 1.00 92.25 171 GLY A C 1
ATOM 1311 O O . GLY A 1 171 ? -17.655 -9.681 -6.933 1.00 92.25 171 GLY A O 1
ATOM 1312 N N . LEU A 1 172 ? -15.720 -8.742 -7.584 1.00 87.69 172 LEU A N 1
ATOM 1313 C CA . LEU A 1 172 ? -15.412 -8.138 -6.280 1.00 87.69 172 LEU A CA 1
ATOM 1314 C C . LEU A 1 172 ? -16.469 -7.105 -5.864 1.00 87.69 172 LEU A C 1
ATOM 1316 O O . LEU A 1 172 ? -16.837 -7.038 -4.691 1.00 87.69 172 LEU A O 1
ATOM 1320 N N . LEU A 1 173 ? -16.988 -6.334 -6.821 1.00 87.94 173 LEU A N 1
ATOM 1321 C CA . LEU A 1 173 ? -18.017 -5.327 -6.576 1.00 87.94 173 LEU A CA 1
ATOM 1322 C C . LEU A 1 173 ? -19.370 -5.966 -6.227 1.00 87.94 173 LEU A C 1
ATOM 1324 O O . LEU A 1 173 ? -20.026 -5.536 -5.279 1.00 87.94 173 LEU A O 1
ATOM 1328 N N . VAL A 1 174 ? -19.752 -7.045 -6.915 1.00 94.12 174 VAL A N 1
ATOM 1329 C CA . VAL A 1 174 ? -20.947 -7.843 -6.592 1.00 94.12 174 VAL A CA 1
ATOM 1330 C C . VAL A 1 174 ? -20.811 -8.501 -5.218 1.00 94.12 174 VAL A C 1
ATOM 1332 O O . VAL A 1 174 ? -21.745 -8.450 -4.419 1.00 94.12 174 VAL A O 1
ATOM 1335 N N . MET A 1 175 ? -19.647 -9.065 -4.889 1.00 88.88 175 MET A N 1
ATOM 1336 C CA . MET A 1 175 ? -19.385 -9.636 -3.564 1.00 88.88 175 MET A CA 1
ATOM 1337 C C . MET A 1 175 ? -19.536 -8.581 -2.455 1.00 88.88 175 MET A C 1
ATOM 1339 O O . MET A 1 175 ? -20.197 -8.839 -1.448 1.00 88.88 175 MET A O 1
ATOM 1343 N N . ALA A 1 176 ? -18.982 -7.380 -2.652 1.00 83.88 176 ALA A N 1
ATOM 1344 C CA . ALA A 1 176 ? -19.120 -6.269 -1.712 1.00 83.88 176 ALA A CA 1
ATOM 1345 C C . ALA A 1 176 ? -20.584 -5.822 -1.554 1.00 83.88 176 ALA A C 1
ATOM 1347 O O . ALA A 1 176 ? -21.049 -5.620 -0.430 1.00 83.88 176 ALA A O 1
ATOM 1348 N N . LEU A 1 177 ? -21.336 -5.742 -2.657 1.00 87.81 177 LEU A N 1
ATOM 1349 C CA . LEU A 1 177 ? -22.767 -5.440 -2.630 1.00 87.81 177 LEU A CA 1
ATOM 1350 C C . LEU A 1 177 ? -23.555 -6.508 -1.857 1.00 87.81 177 LEU A C 1
ATOM 1352 O O . LEU A 1 177 ? -24.423 -6.183 -1.052 1.00 87.81 177 LEU A O 1
ATOM 1356 N N . THR A 1 178 ? -23.212 -7.782 -2.044 1.00 89.25 178 THR A N 1
ATOM 1357 C CA . THR A 1 178 ? -23.859 -8.904 -1.348 1.00 89.25 178 THR A CA 1
ATOM 1358 C C . THR A 1 178 ? -23.609 -8.830 0.161 1.00 89.25 178 THR A C 1
ATOM 1360 O O . THR A 1 178 ? -24.541 -8.961 0.954 1.00 89.25 178 THR A O 1
ATOM 1363 N N . MET A 1 179 ? -22.368 -8.541 0.572 1.00 84.06 179 MET A N 1
ATOM 1364 C CA . MET A 1 179 ? -22.025 -8.306 1.980 1.00 84.06 179 MET A CA 1
ATOM 1365 C C . MET A 1 179 ? -22.805 -7.132 2.580 1.00 84.06 179 MET A C 1
ATOM 1367 O O . MET A 1 179 ? -23.276 -7.225 3.715 1.00 84.06 179 MET A O 1
ATOM 1371 N N . LEU A 1 180 ? -22.989 -6.053 1.817 1.00 79.69 180 LEU A N 1
ATOM 1372 C CA . LEU A 1 180 ? -23.761 -4.891 2.247 1.00 79.69 180 LEU A CA 1
ATOM 1373 C C . LEU A 1 180 ? -25.242 -5.246 2.469 1.00 79.69 180 LEU A C 1
ATOM 1375 O O . LEU A 1 180 ? -25.800 -4.920 3.516 1.00 79.69 180 LEU A O 1
ATOM 1379 N N . ILE A 1 181 ? -25.859 -5.971 1.531 1.00 86.69 181 ILE A N 1
ATOM 1380 C CA . ILE A 1 181 ? -27.263 -6.407 1.620 1.00 86.69 181 ILE A CA 1
ATOM 1381 C C . ILE A 1 181 ? -27.485 -7.316 2.838 1.00 86.69 181 ILE A C 1
ATOM 1383 O O . ILE A 1 181 ? -28.450 -7.136 3.587 1.00 86.69 181 ILE A O 1
ATOM 1387 N N . ILE A 1 182 ? -26.577 -8.268 3.077 1.00 84.44 182 ILE A N 1
ATOM 1388 C CA . ILE A 1 182 ? -26.642 -9.167 4.239 1.00 84.44 182 ILE A CA 1
ATOM 1389 C C . ILE A 1 182 ? -26.477 -8.376 5.543 1.00 84.44 182 ILE A C 1
ATOM 1391 O O . ILE A 1 182 ? -27.207 -8.623 6.503 1.00 84.44 182 ILE A O 1
ATOM 1395 N N . SER A 1 183 ? -25.563 -7.403 5.575 1.00 80.88 183 SER A N 1
ATOM 1396 C CA . SER A 1 183 ? -25.341 -6.538 6.739 1.00 80.88 183 SER A CA 1
ATOM 1397 C C . SER A 1 183 ? -26.605 -5.757 7.118 1.00 80.88 183 SER A C 1
ATOM 1399 O O . SER A 1 183 ? -27.031 -5.794 8.274 1.00 80.88 183 SER A O 1
ATOM 1401 N N . PHE A 1 184 ? -27.278 -5.142 6.139 1.00 71.94 184 PHE A N 1
ATOM 1402 C CA . PHE A 1 184 ? -28.544 -4.435 6.368 1.00 71.94 184 PHE A CA 1
ATOM 1403 C C . PHE A 1 184 ? -29.685 -5.367 6.787 1.00 71.94 184 PHE A C 1
ATOM 1405 O O . PHE A 1 184 ? -30.455 -5.033 7.687 1.00 71.94 184 PHE A O 1
ATOM 1412 N N . SER A 1 185 ? -29.766 -6.562 6.198 1.00 67.06 185 SER A N 1
ATOM 1413 C CA . SER A 1 185 ? -30.779 -7.563 6.567 1.00 67.06 185 SER A CA 1
ATOM 1414 C C . SER A 1 185 ? -30.602 -8.049 8.011 1.00 67.06 185 SER A C 1
ATOM 1416 O O . SER A 1 185 ? -31.577 -8.286 8.724 1.00 67.06 185 SER A O 1
ATOM 1418 N N . LYS A 1 186 ? -29.350 -8.143 8.473 1.00 66.75 186 LYS A N 1
ATOM 1419 C CA . LYS A 1 186 ? -29.005 -8.551 9.839 1.00 66.75 186 LYS A CA 1
ATOM 1420 C C . LYS A 1 186 ? -29.221 -7.431 10.864 1.00 66.75 186 LYS A C 1
ATOM 1422 O O . LYS A 1 186 ? -29.567 -7.729 12.002 1.00 66.75 186 LYS A O 1
ATOM 1427 N N . LEU A 1 187 ? -29.091 -6.163 10.462 1.00 51.28 187 LEU A N 1
ATOM 1428 C CA . LEU A 1 187 ? -29.380 -5.004 11.318 1.00 51.28 187 LEU A CA 1
ATOM 1429 C C . LEU A 1 187 ? -30.881 -4.866 11.639 1.00 51.28 187 LEU A C 1
ATOM 1431 O O . LEU A 1 187 ? -31.239 -4.319 12.676 1.00 51.28 187 LEU A O 1
ATOM 1435 N N . ASN A 1 188 ? -31.756 -5.393 10.774 1.00 55.88 188 ASN A N 1
ATOM 1436 C CA . ASN A 1 188 ? -33.211 -5.278 10.913 1.00 55.88 188 ASN A CA 1
ATOM 1437 C C . ASN A 1 188 ? -33.872 -6.450 11.667 1.00 55.88 188 ASN A C 1
ATOM 1439 O O . ASN A 1 188 ? -35.090 -6.478 11.826 1.00 55.88 188 ASN A O 1
ATOM 1443 N N . THR A 1 189 ? -33.087 -7.422 12.147 1.00 50.50 189 THR A N 1
ATOM 1444 C CA . THR A 1 189 ? -33.572 -8.540 12.974 1.00 50.50 189 THR A CA 1
ATOM 1445 C C . THR A 1 189 ? -32.863 -8.517 14.322 1.00 50.50 189 THR A C 1
ATOM 1447 O O . THR A 1 189 ? -32.075 -9.403 14.640 1.00 50.50 189 THR A O 1
ATOM 1450 N N . ASN A 1 190 ? -33.131 -7.493 15.132 1.00 50.19 190 ASN A N 1
ATOM 1451 C CA . ASN A 1 190 ? -32.866 -7.586 16.560 1.00 50.19 190 ASN A CA 1
ATOM 1452 C C . ASN A 1 190 ? -34.152 -7.311 17.344 1.00 50.19 190 ASN A C 1
ATOM 1454 O O . ASN A 1 190 ? -34.750 -6.238 17.268 1.00 50.19 190 ASN A O 1
ATOM 1458 N N . LYS A 1 191 ? -34.595 -8.347 18.055 1.00 52.97 191 LYS A N 1
ATOM 1459 C CA . LYS A 1 191 ? -35.812 -8.417 18.868 1.00 52.97 191 LYS A CA 1
ATOM 1460 C C . LYS A 1 191 ? -35.779 -7.477 20.089 1.00 52.97 191 LYS A C 1
ATOM 1462 O O . LYS A 1 191 ? -36.804 -7.341 20.748 1.00 52.97 191 LYS A O 1
ATOM 1467 N N . ASP A 1 192 ? -34.683 -6.749 20.307 1.00 53.28 192 ASP A N 1
ATOM 1468 C CA . ASP A 1 192 ? -34.468 -5.799 21.412 1.00 53.28 192 ASP A CA 1
ATOM 1469 C C . ASP A 1 192 ? -35.503 -4.665 21.516 1.00 53.28 192 ASP A C 1
ATOM 1471 O O . ASP A 1 192 ? -35.692 -4.091 22.588 1.00 53.28 192 ASP A O 1
ATOM 1475 N N . GLY A 1 193 ? -36.211 -4.333 20.431 1.00 52.12 193 GLY A N 1
ATOM 1476 C CA . GLY A 1 193 ? -37.300 -3.350 20.484 1.00 52.12 193 GLY A CA 1
ATOM 1477 C C . GLY A 1 193 ? -38.517 -3.824 21.287 1.00 52.12 193 GLY A C 1
ATOM 1478 O O . GLY A 1 193 ? -39.217 -3.000 21.871 1.00 52.12 193 GLY A O 1
ATOM 1479 N N . LYS A 1 194 ? -38.768 -5.140 21.342 1.00 51.69 194 LYS A N 1
ATOM 1480 C CA . LYS A 1 194 ? -39.913 -5.710 22.070 1.00 51.69 194 LYS A CA 1
ATOM 1481 C C . LYS A 1 194 ? -39.604 -5.899 23.555 1.00 51.69 194 LYS A C 1
ATOM 1483 O O . LYS A 1 194 ? -40.439 -5.544 24.384 1.00 51.69 194 LYS A O 1
ATOM 1488 N N . ASP A 1 195 ? -38.392 -6.341 23.881 1.00 52.31 195 ASP A N 1
ATOM 1489 C CA . ASP A 1 195 ? -37.974 -6.588 25.267 1.00 52.31 195 ASP A CA 1
ATOM 1490 C C . ASP A 1 195 ? -37.745 -5.272 26.033 1.00 52.31 195 ASP A C 1
ATOM 1492 O O . ASP A 1 195 ? -38.183 -5.124 27.172 1.00 52.31 195 ASP A O 1
ATOM 1496 N N . ALA A 1 196 ? -37.169 -4.248 25.388 1.00 55.69 196 ALA A N 1
ATOM 1497 C CA . ALA A 1 196 ? -36.980 -2.933 26.011 1.00 55.69 196 ALA A CA 1
ATOM 1498 C C . ALA A 1 196 ? -38.308 -2.211 26.314 1.00 55.69 196 ALA A C 1
ATOM 1500 O O . ALA A 1 196 ? -38.429 -1.524 27.334 1.00 55.69 196 ALA A O 1
ATOM 1501 N N . HIS A 1 197 ? -39.314 -2.372 25.446 1.00 54.72 197 HIS A N 1
ATOM 1502 C CA . HIS A 1 197 ? -40.639 -1.787 25.653 1.00 54.72 197 HIS A CA 1
ATOM 1503 C C . HIS A 1 197 ? -41.402 -2.503 26.778 1.00 54.72 197 HIS A C 1
ATOM 1505 O O . HIS A 1 197 ? -42.026 -1.836 27.602 1.00 54.72 197 HIS A O 1
ATOM 1511 N N . GLN A 1 198 ? -41.266 -3.832 26.881 1.00 58.16 198 GLN A N 1
ATOM 1512 C CA . GLN A 1 198 ? -41.831 -4.613 27.985 1.00 58.16 198 GLN A CA 1
ATOM 1513 C C . GLN A 1 198 ? -41.198 -4.268 29.338 1.00 58.16 198 GLN A C 1
ATOM 1515 O O . GLN A 1 198 ? -41.927 -4.079 30.308 1.00 58.16 198 GLN A O 1
ATOM 1520 N N . ILE A 1 199 ? -39.871 -4.120 29.413 1.00 60.88 199 ILE A N 1
ATOM 1521 C CA . ILE A 1 199 ? -39.181 -3.766 30.667 1.00 60.88 199 ILE A CA 1
ATOM 1522 C C . ILE A 1 199 ? -39.576 -2.354 31.118 1.00 60.88 199 ILE A C 1
ATOM 1524 O O . ILE A 1 199 ? -39.868 -2.141 32.290 1.00 60.88 199 ILE A O 1
ATOM 1528 N N . THR A 1 200 ? -39.673 -1.401 30.186 1.00 67.06 200 THR A N 1
ATOM 1529 C CA . THR A 1 200 ? -40.059 -0.016 30.506 1.00 67.06 200 THR A CA 1
ATOM 1530 C C . THR A 1 200 ? -41.521 0.078 30.957 1.00 67.06 200 THR A C 1
ATOM 1532 O O . THR A 1 200 ? -41.820 0.796 31.910 1.00 67.06 200 THR A O 1
ATOM 1535 N N . GLN A 1 201 ? -42.435 -0.673 30.327 1.00 65.56 201 GLN A N 1
ATOM 1536 C CA . GLN A 1 201 ? -43.828 -0.763 30.779 1.00 65.56 201 GLN A CA 1
ATOM 1537 C C . GLN A 1 201 ? -43.947 -1.429 32.155 1.00 65.56 201 GLN A C 1
ATOM 1539 O O . GLN A 1 201 ? -44.693 -0.932 32.997 1.00 65.56 201 GLN A O 1
ATOM 1544 N N . ALA A 1 202 ? -43.179 -2.492 32.416 1.00 68.94 202 ALA A N 1
ATOM 1545 C CA . ALA A 1 202 ? -43.161 -3.157 33.716 1.00 68.94 202 ALA A CA 1
ATOM 1546 C C . ALA A 1 202 ? -42.667 -2.217 34.832 1.00 68.94 202 ALA A C 1
ATOM 1548 O O . ALA A 1 202 ? -43.321 -2.108 35.867 1.00 68.94 202 ALA A O 1
ATOM 1549 N N . THR A 1 203 ? -41.582 -1.467 34.605 1.00 68.88 203 THR A N 1
ATOM 1550 C CA . THR A 1 203 ? -41.052 -0.506 35.589 1.00 68.88 203 THR A CA 1
ATOM 1551 C C . THR A 1 203 ? -41.991 0.683 35.825 1.00 68.88 203 THR A C 1
ATOM 1553 O O . THR A 1 203 ? -42.164 1.109 36.962 1.00 68.88 203 THR A O 1
ATOM 1556 N N . LEU A 1 204 ? -42.650 1.210 34.785 1.00 70.06 204 LEU A N 1
ATOM 1557 C CA . LEU A 1 204 ? -43.655 2.270 34.954 1.00 70.06 204 LEU A CA 1
ATOM 1558 C C . LEU A 1 204 ? -44.863 1.782 35.760 1.00 70.06 204 LEU A C 1
ATOM 1560 O O . LEU A 1 204 ? -45.354 2.505 36.623 1.00 70.06 204 LEU A O 1
ATOM 1564 N N . SER A 1 205 ? -45.310 0.546 35.519 1.00 68.44 205 SER A N 1
ATOM 1565 C CA . SER A 1 205 ? -46.419 -0.042 36.272 1.00 68.44 205 SER A CA 1
ATOM 1566 C C . SER A 1 205 ? -46.074 -0.299 37.742 1.00 68.44 205 SER A C 1
ATOM 1568 O O . SER A 1 205 ? -46.915 -0.048 38.599 1.00 68.44 205 SER A O 1
ATOM 1570 N N . SER A 1 206 ? -44.840 -0.716 38.061 1.00 68.81 206 SER A N 1
ATOM 1571 C CA . SER A 1 206 ? -44.415 -0.916 39.452 1.00 68.81 206 SER A CA 1
ATOM 1572 C C . SER A 1 206 ? -44.287 0.403 40.213 1.00 68.81 206 SER A C 1
ATOM 1574 O O . SER A 1 206 ? -44.729 0.483 41.353 1.00 68.81 206 SER A O 1
ATOM 1576 N N . VAL A 1 207 ? -43.755 1.453 39.575 1.00 72.94 207 VAL A N 1
ATOM 1577 C CA . VAL A 1 207 ? -43.653 2.790 40.185 1.00 72.94 207 VAL A CA 1
ATOM 1578 C C . VAL A 1 207 ? -45.036 3.391 40.422 1.00 72.94 207 VAL A C 1
ATOM 1580 O O . VAL A 1 207 ? -45.275 3.961 41.480 1.00 72.94 207 VAL A O 1
ATOM 1583 N N . GLN A 1 208 ? -45.964 3.229 39.474 1.00 70.12 208 GLN A N 1
ATOM 1584 C CA . GLN A 1 208 ? -47.341 3.694 39.645 1.00 70.12 208 GLN A CA 1
ATOM 1585 C C . GLN A 1 208 ? -48.032 2.976 40.813 1.00 70.12 208 GLN A C 1
ATOM 1587 O O . GLN A 1 208 ? -48.685 3.621 41.627 1.00 70.12 208 GLN A O 1
ATOM 1592 N N . HIS A 1 209 ? -47.825 1.662 40.939 1.00 72.81 209 HIS A N 1
ATOM 1593 C CA . HIS A 1 209 ? -48.389 0.859 42.023 1.00 72.81 209 HIS A CA 1
ATOM 1594 C C . HIS A 1 209 ? -47.815 1.232 43.402 1.00 72.81 209 HIS A C 1
ATOM 1596 O O . HIS A 1 209 ? -48.547 1.220 44.389 1.00 72.81 209 HIS A O 1
ATOM 1602 N N . GLU A 1 210 ? -46.530 1.590 43.479 1.00 73.88 210 GLU A N 1
ATOM 1603 C CA . GLU A 1 210 ? -45.881 2.083 44.704 1.00 73.88 210 GLU A CA 1
ATOM 1604 C C . GLU A 1 210 ? -46.420 3.472 45.096 1.00 73.88 210 GLU A C 1
ATOM 1606 O O . GLU A 1 210 ? -46.773 3.703 46.252 1.00 73.88 210 GLU A O 1
ATOM 1611 N N . TYR A 1 211 ? -46.612 4.356 44.110 1.00 65.75 211 TYR A N 1
ATOM 1612 C CA . TYR A 1 211 ? -47.198 5.686 44.303 1.00 65.75 211 TYR A CA 1
ATOM 1613 C C . TYR A 1 211 ? -48.661 5.632 44.774 1.00 65.75 211 TYR A C 1
ATOM 1615 O O . TYR A 1 211 ? -49.080 6.419 45.624 1.00 65.75 211 TYR A O 1
ATOM 1623 N N . ASP A 1 212 ? -49.449 4.701 44.232 1.00 70.44 212 ASP A N 1
ATOM 1624 C CA . ASP A 1 212 ? -50.846 4.491 44.625 1.00 70.44 212 ASP A CA 1
ATOM 1625 C C . ASP A 1 212 ? -50.954 3.881 46.034 1.00 70.44 212 ASP A C 1
ATOM 1627 O O . ASP A 1 212 ? -51.914 4.157 46.758 1.00 70.44 212 ASP A O 1
ATOM 1631 N N . GLN A 1 213 ? -49.949 3.107 46.457 1.00 68.25 213 GLN A N 1
ATOM 1632 C CA . GLN A 1 213 ? -49.858 2.530 47.797 1.00 68.25 213 GLN A CA 1
ATOM 1633 C C . GLN A 1 213 ? -49.442 3.576 48.849 1.00 68.25 213 GLN A C 1
ATOM 1635 O O . GLN A 1 213 ? -50.009 3.588 49.939 1.00 68.25 213 GLN A O 1
ATOM 1640 N N . GLU A 1 214 ? -48.544 4.511 48.512 1.00 62.75 214 GLU A N 1
ATOM 1641 C CA . GLU A 1 214 ? -48.189 5.662 49.367 1.00 62.75 214 GLU A CA 1
ATOM 1642 C C . GLU A 1 214 ? -49.341 6.667 49.541 1.00 62.75 214 GLU A C 1
ATOM 1644 O O . GLU A 1 214 ? -49.437 7.337 50.570 1.00 62.75 214 GLU A O 1
ATOM 1649 N N . ARG A 1 215 ? -50.242 6.782 48.555 1.00 60.16 215 ARG A N 1
ATOM 1650 C CA . ARG A 1 215 ? -51.416 7.670 48.634 1.00 60.16 215 ARG A CA 1
ATOM 1651 C C . ARG A 1 215 ? -52.596 7.092 49.410 1.00 60.16 215 ARG A C 1
ATOM 1653 O O . ARG A 1 215 ? -53.588 7.807 49.579 1.00 60.16 215 ARG A O 1
ATOM 1660 N N . GLN A 1 216 ? -52.532 5.845 49.879 1.00 63.03 216 GLN A N 1
ATOM 1661 C CA . GLN A 1 216 ? -53.574 5.322 50.757 1.00 63.03 216 GLN A CA 1
ATOM 1662 C C . GLN A 1 216 ? -53.513 6.071 52.096 1.00 63.03 216 GLN A C 1
ATOM 1664 O O . GLN A 1 216 ? -52.499 6.014 52.793 1.00 63.03 216 GLN A O 1
ATOM 1669 N N . PRO A 1 217 ? -54.564 6.821 52.469 1.00 57.72 217 PRO A N 1
ATOM 1670 C CA . PRO A 1 217 ? -54.537 7.592 53.698 1.00 57.72 217 PRO A CA 1
ATOM 1671 C C . PRO A 1 217 ? -54.461 6.631 54.890 1.00 57.72 217 PRO A C 1
ATOM 1673 O O . PRO A 1 217 ? -55.198 5.648 54.938 1.00 57.72 217 PRO A O 1
ATOM 1676 N N . LEU A 1 218 ? -53.603 6.949 55.866 1.00 61.12 218 LEU A N 1
ATOM 1677 C CA . LEU A 1 218 ? -53.406 6.265 57.160 1.00 61.12 218 LEU A CA 1
ATOM 1678 C C . LEU A 1 218 ? -54.664 6.267 58.069 1.00 61.12 218 LEU A C 1
ATOM 1680 O O . LEU A 1 218 ? -54.568 6.323 59.290 1.00 61.12 218 LEU A O 1
ATOM 1684 N N . LEU A 1 219 ? -55.868 6.233 57.499 1.00 58.69 219 LEU A N 1
ATOM 1685 C CA . LEU A 1 219 ? -57.148 6.360 58.194 1.00 58.69 219 LEU A CA 1
ATOM 1686 C C . LEU A 1 219 ? -57.711 5.026 58.710 1.00 58.69 219 LEU A C 1
ATOM 1688 O O . LEU A 1 219 ? -58.867 4.982 59.117 1.00 58.69 219 LEU A O 1
ATOM 1692 N N . SER A 1 220 ? -56.926 3.945 58.725 1.00 56.56 220 SER A N 1
ATOM 1693 C CA 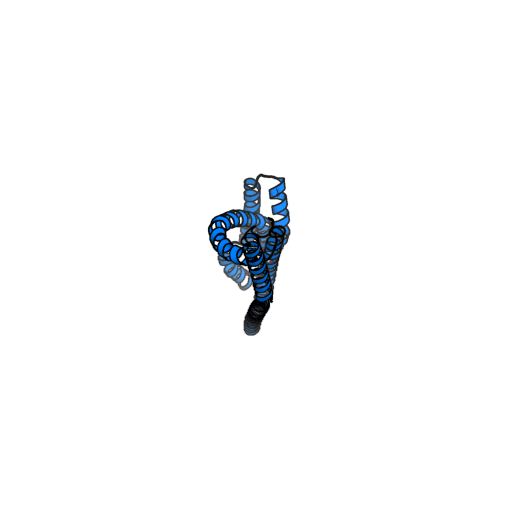. SER A 1 220 ? -57.361 2.637 59.245 1.00 56.56 220 SER A CA 1
ATOM 1694 C C . SER A 1 220 ? -56.557 2.132 60.452 1.00 56.56 220 SER A C 1
ATOM 1696 O O . SER A 1 220 ? -56.578 0.934 60.725 1.00 56.56 220 SER A O 1
ATOM 1698 N N . GLN A 1 221 ? -55.827 3.003 61.159 1.00 58.75 221 GLN A N 1
ATOM 1699 C CA . GLN A 1 221 ? -55.119 2.649 62.403 1.00 58.75 221 GLN A CA 1
ATOM 1700 C C . GLN A 1 221 ? -55.552 3.489 63.617 1.00 58.75 221 GLN A C 1
ATOM 1702 O O . GLN A 1 221 ? -54.716 3.868 64.432 1.00 58.75 221 GLN A O 1
ATOM 1707 N N . ASN A 1 222 ? -56.855 3.750 63.754 1.00 49.81 222 ASN A N 1
ATOM 1708 C CA . ASN A 1 222 ? -57.470 4.134 65.030 1.00 49.81 222 ASN A CA 1
ATOM 1709 C C . ASN A 1 222 ? -58.674 3.240 65.316 1.00 49.81 222 ASN A C 1
ATOM 1711 O O . ASN A 1 222 ? -59.463 3.026 64.368 1.00 49.81 222 ASN A O 1
#

pLDDT: mean 74.06, std 14.08, range [37.25, 94.12]

Foldseek 3Di:
DPPVCVVVCLVVVVCLCVPPPVHQLLLQLVLQLLLLVLLLVQLVVLVVVCVVVVCLPVSLVVLVVQLVVLVVQCVVSPHSVSSSVSSSSNSNSCSSVVVVCVVVVVVVCVVCVVVVVVVVCVVCVPPDDDDCPVVVVVVVVVVVSVCSNVVSNVCSVCVVPVVVVVVVVVVVVVVVVVVVVVVVVVVPPDPVVVVVVVVVVVVVVVVVVVVVVVPPDPPPPD

Organism: Magallana gigas (NCBI:txid29159)

Secondary structure (DSSP, 8-state):
--HHHHHHHHHHHHHHHHHTS---THHHHHHHHHHHHHHHHHHHHHHHHHHHH--HHHHHHHHHHHHHHHHHHHHH---HHHHHHHHHHHHHHHHHHHHHHHHHHHHHHHHHHHHHHHHHHHHHTTS--STTHHHHHHHHHHHHHHHHHHHHHHHHHTTT-HHHHHHHHHHHHHHHHHHHHHHHHHHT--THHHHHHHHHHHHHHHHHHHHHHHTS-STT--